Protein AF-A0A951R2H9-F1 (afdb_monomer_lite)

Sequence (205 aa):
IIMNEFYSGLEVNENDKLLECLNLNVDSEKIFIKFKNIIKGIKDIEGINVSDVGKIVGSGRVNFYTKIYKDSWLGEDTANLVDGNYKVTKNSYDIHIEPSFDVFNNKITLPLHYETRPYIPKNKLREKTNTEDYEEYINKRNLIKVLVHKKISEMNDERIKPYNGSNQIAYVKIDVDENTTVEDFKTLVKKYILILSEIIDSCLE

Secondary structure (DSSP, 8-state):
-HHHHHHTT----TTSBHHHHT-TTS-HHHHHHHHHHHHHTTTTSTT-EEPPPEEEEETTEEEEE--EE-GGGB-S---EEETTEEE--TT-EEEEE--EEETTTTEEEEEEEEEESS---HHHHHHHB-HHHHHHHHHHHHHHHHHHHHHHHHHT-TTEEE---SSEEEEE-----TT-BHHHHHHHHHHHHHHHHHHHHHHH-

Structure (mmCIF, N/CA/C/O backbone):
data_AF-A0A951R2H9-F1
#
_entry.id   AF-A0A951R2H9-F1
#
loop_
_atom_site.group_PDB
_atom_site.id
_atom_site.type_symbol
_atom_site.label_atom_id
_atom_site.label_alt_id
_atom_site.label_comp_id
_atom_site.label_asym_id
_atom_site.label_entity_id
_atom_site.label_seq_id
_atom_site.pdbx_PDB_ins_code
_atom_site.Cartn_x
_atom_site.Cartn_y
_atom_site.Cartn_z
_atom_site.occupancy
_atom_site.B_iso_or_equiv
_atom_site.auth_seq_id
_atom_site.auth_comp_id
_atom_site.auth_asym_id
_atom_site.auth_a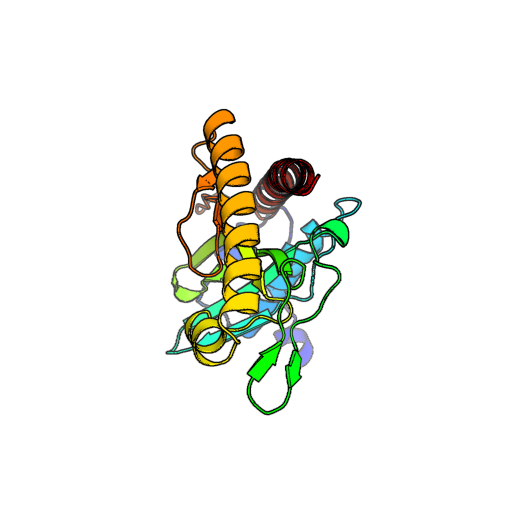tom_id
_atom_site.pdbx_PDB_model_num
ATOM 1 N N . ILE A 1 1 ? -36.904 -13.120 6.003 1.00 55.59 1 ILE A N 1
ATOM 2 C CA . ILE A 1 1 ? -36.456 -13.452 7.378 1.00 55.59 1 ILE A CA 1
ATOM 3 C C . ILE A 1 1 ? -34.950 -13.743 7.376 1.00 55.59 1 ILE A C 1
ATOM 5 O O . ILE A 1 1 ? -34.227 -12.922 7.913 1.00 55.59 1 ILE A O 1
ATOM 9 N N . ILE A 1 2 ? -34.463 -14.739 6.618 1.00 56.44 2 ILE A N 1
ATOM 10 C CA . ILE A 1 2 ? -33.022 -15.093 6.513 1.00 56.44 2 ILE A CA 1
ATOM 11 C C . ILE A 1 2 ? -32.112 -13.923 6.067 1.00 56.44 2 ILE A C 1
ATOM 13 O O . ILE A 1 2 ? -31.053 -13.710 6.646 1.00 56.44 2 ILE A O 1
ATOM 17 N N . MET A 1 3 ? -32.530 -13.119 5.077 1.00 54.62 3 MET A N 1
ATOM 18 C CA . MET A 1 3 ? -31.764 -11.935 4.637 1.00 54.62 3 MET A CA 1
ATOM 19 C C . MET A 1 3 ? -31.619 -10.884 5.751 1.00 54.62 3 MET A C 1
ATOM 21 O O . MET A 1 3 ? -30.516 -10.417 6.007 1.00 54.62 3 MET A O 1
ATOM 25 N N . ASN A 1 4 ? -32.700 -10.547 6.463 1.00 55.94 4 ASN A N 1
ATOM 26 C CA . ASN A 1 4 ? -32.655 -9.522 7.516 1.00 55.94 4 ASN A CA 1
ATOM 27 C C . ASN A 1 4 ? -31.821 -9.969 8.728 1.00 55.94 4 ASN A C 1
ATOM 29 O O . ASN A 1 4 ? -31.128 -9.149 9.322 1.00 55.94 4 ASN A O 1
ATOM 33 N N . GLU A 1 5 ? -31.826 -11.262 9.065 1.00 60.34 5 GLU A N 1
ATOM 34 C CA . GLU A 1 5 ? -30.955 -11.820 10.110 1.00 60.34 5 GLU A CA 1
ATOM 35 C C . GLU A 1 5 ? -29.475 -11.821 9.696 1.00 60.34 5 GLU A C 1
ATOM 37 O O . GLU A 1 5 ? -28.601 -11.554 10.524 1.00 60.34 5 GLU A O 1
ATOM 42 N N . PHE A 1 6 ? -29.168 -12.055 8.414 1.00 59.62 6 PHE A N 1
ATOM 43 C CA . PHE A 1 6 ? -27.790 -11.992 7.922 1.00 59.62 6 PHE A CA 1
ATOM 44 C C . PHE A 1 6 ? -27.206 -10.575 8.020 1.00 59.62 6 PHE A C 1
ATOM 46 O O . PHE A 1 6 ? -26.078 -10.425 8.493 1.00 59.62 6 PHE A O 1
ATOM 53 N N . TYR A 1 7 ? -27.979 -9.553 7.631 1.00 61.97 7 TYR A N 1
ATOM 54 C CA . TYR A 1 7 ? -27.551 -8.148 7.682 1.00 61.97 7 TYR A CA 1
ATOM 55 C C . TYR A 1 7 ? -27.622 -7.518 9.082 1.00 61.97 7 TYR A C 1
ATOM 57 O O . TYR A 1 7 ? -27.022 -6.466 9.306 1.00 61.97 7 TYR A O 1
ATOM 65 N N . SER A 1 8 ? -28.303 -8.156 10.038 1.00 61.50 8 SER A N 1
ATOM 66 C CA . SER A 1 8 ? -28.325 -7.686 11.425 1.00 61.50 8 SER A CA 1
ATOM 67 C C . SER A 1 8 ? -26.916 -7.711 12.046 1.00 61.50 8 SER A C 1
ATOM 69 O O . SER A 1 8 ? -26.188 -8.704 11.950 1.00 61.50 8 SER A O 1
ATOM 71 N N . GLY A 1 9 ? -26.508 -6.591 12.655 1.00 66.50 9 GLY A N 1
ATOM 72 C CA . GLY A 1 9 ? -25.199 -6.443 13.307 1.00 66.50 9 GLY A CA 1
ATOM 73 C C . GLY A 1 9 ? -24.005 -6.217 12.365 1.00 66.50 9 GLY A C 1
ATOM 74 O O . GLY A 1 9 ? -22.866 -6.460 12.768 1.00 66.50 9 GLY A O 1
ATOM 75 N N . LEU A 1 10 ? -24.244 -5.793 11.115 1.00 80.38 10 LEU A N 1
ATOM 76 C CA . LEU A 1 10 ? -23.191 -5.384 10.165 1.00 80.38 10 LEU A CA 1
ATOM 77 C C . LEU A 1 10 ? -22.899 -3.877 1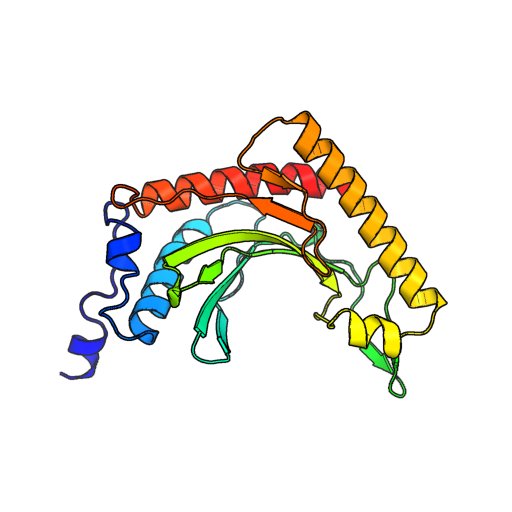0.166 1.00 80.38 10 LEU A C 1
ATOM 79 O O . LEU A 1 10 ? -21.958 -3.427 9.503 1.00 80.38 10 LEU A O 1
ATOM 83 N N . GLU A 1 11 ? -23.710 -3.109 10.886 1.00 82.44 11 GLU A N 1
ATOM 84 C CA . GLU A 1 11 ? -23.454 -1.700 11.151 1.00 82.44 11 GLU A CA 1
ATOM 85 C C . GLU A 1 11 ? -22.197 -1.558 12.011 1.00 82.44 11 GLU A C 1
ATOM 87 O O . GLU A 1 11 ? -21.903 -2.406 12.855 1.00 82.44 11 GLU A O 1
ATOM 92 N N . VAL A 1 12 ? -21.432 -0.504 11.739 1.00 87.06 12 VAL A N 1
ATOM 93 C CA . VAL A 1 12 ? -20.217 -0.169 12.477 1.00 87.06 12 VAL A CA 1
ATOM 94 C C . VAL A 1 12 ? -20.342 1.283 12.906 1.00 87.06 12 VAL A C 1
ATOM 96 O O . VAL A 1 12 ? -20.448 2.162 12.048 1.00 87.06 12 VAL A O 1
ATOM 99 N N . ASN A 1 13 ? -20.316 1.525 14.211 1.00 90.38 13 ASN A N 1
ATOM 100 C CA . ASN A 1 13 ? -20.269 2.860 14.786 1.00 90.38 13 ASN A CA 1
ATOM 101 C C . ASN A 1 13 ? -18.821 3.275 15.056 1.00 90.38 13 ASN A C 1
ATOM 103 O O . ASN A 1 13 ? -17.959 2.450 15.345 1.00 90.38 13 ASN A O 1
ATOM 107 N N . GLU A 1 14 ? -18.568 4.582 15.003 1.00 90.38 14 GLU A N 1
ATOM 108 C CA . GLU A 1 14 ? -17.258 5.188 15.296 1.00 90.38 14 GLU A CA 1
ATOM 109 C C . GLU A 1 14 ? -16.747 4.814 16.706 1.00 90.38 14 GLU A C 1
ATOM 111 O O . GLU A 1 14 ? -15.567 4.522 16.884 1.00 90.38 14 GLU A O 1
ATOM 116 N N . ASN A 1 15 ? -17.656 4.713 17.682 1.00 93.81 15 ASN A N 1
ATOM 117 C CA . ASN A 1 15 ? -17.341 4.390 19.078 1.00 93.81 15 ASN A CA 1
ATOM 118 C C . ASN A 1 15 ? -17.173 2.887 19.363 1.00 93.81 15 ASN A C 1
ATOM 120 O O . ASN A 1 15 ? -16.814 2.522 20.487 1.00 93.81 15 ASN A O 1
ATOM 124 N N . ASP A 1 16 ? -17.465 2.010 18.399 1.00 92.19 16 ASP A N 1
ATOM 125 C CA . ASP A 1 16 ? -17.354 0.570 18.622 1.00 92.19 16 ASP A CA 1
ATOM 126 C C . ASP A 1 16 ? -15.883 0.171 18.810 1.00 92.19 16 ASP A C 1
ATOM 128 O O . ASP A 1 16 ? -14.980 0.740 18.190 1.00 92.19 16 ASP A O 1
ATOM 132 N N . LYS A 1 17 ? -15.627 -0.845 19.643 1.00 92.88 17 LYS A N 1
ATOM 133 C CA . LYS A 1 17 ? -14.282 -1.413 19.796 1.00 92.88 17 LYS A CA 1
ATOM 134 C C . LYS A 1 17 ? -13.888 -2.163 18.528 1.00 92.88 17 LYS A C 1
ATOM 136 O O . LYS A 1 17 ? -14.559 -3.109 18.115 1.00 92.88 17 LYS A O 1
ATOM 141 N N . LEU A 1 18 ? -12.769 -1.770 17.921 1.00 91.25 18 LEU A N 1
ATOM 142 C CA . LEU A 1 18 ? -12.361 -2.246 16.598 1.00 91.25 18 LEU A CA 1
ATOM 143 C C . LEU A 1 18 ? -12.204 -3.771 16.548 1.00 91.25 18 LEU A C 1
ATOM 145 O O . LEU A 1 18 ? -12.726 -4.425 15.643 1.00 91.25 18 LEU A O 1
ATOM 149 N N . LEU A 1 19 ? -11.491 -4.339 17.524 1.00 88.00 19 LEU A N 1
ATOM 150 C CA . LEU A 1 19 ? -11.218 -5.777 17.571 1.00 88.00 19 LEU A CA 1
ATOM 151 C C . LEU A 1 19 ? -12.475 -6.594 17.886 1.00 88.00 19 LEU A C 1
ATOM 153 O O . LEU A 1 19 ? -12.609 -7.713 17.399 1.00 88.00 19 LEU A O 1
ATOM 157 N N . GLU A 1 20 ? -13.420 -6.038 18.645 1.00 87.44 20 GLU A N 1
ATOM 158 C CA . GLU A 1 20 ? -14.711 -6.682 18.906 1.00 87.44 20 GLU A CA 1
ATOM 159 C C . GLU A 1 20 ? -15.594 -6.675 17.654 1.00 87.44 20 GLU A C 1
ATOM 161 O O . GLU A 1 20 ? -16.204 -7.694 17.314 1.00 87.44 20 GLU A O 1
ATOM 166 N N . CYS A 1 21 ? -15.601 -5.567 16.904 1.00 86.38 21 CYS A N 1
ATOM 167 C CA . CYS A 1 21 ? -16.256 -5.496 15.600 1.00 86.38 21 CYS A CA 1
ATOM 168 C C . CYS A 1 21 ? -15.721 -6.566 14.646 1.00 86.38 21 CYS A C 1
ATOM 170 O O . CYS A 1 21 ? -16.515 -7.212 13.956 1.00 86.38 21 CYS A O 1
ATOM 172 N N . LEU A 1 22 ? -14.400 -6.754 14.623 1.00 85.94 22 LEU A N 1
ATOM 173 C CA . LEU A 1 22 ? -13.691 -7.666 13.725 1.00 85.94 22 LEU A CA 1
ATOM 174 C C . LEU A 1 22 ? -13.461 -9.078 14.311 1.00 85.94 22 LEU A C 1
ATOM 176 O O . LEU A 1 22 ? -12.675 -9.846 13.758 1.00 85.94 22 LEU A O 1
ATOM 180 N N . ASN A 1 23 ? -14.148 -9.440 15.400 1.00 73.75 23 ASN A N 1
ATOM 181 C CA . ASN A 1 23 ? -13.886 -10.668 16.155 1.00 73.75 23 ASN A CA 1
ATOM 182 C C . ASN A 1 23 ? -14.249 -11.973 15.401 1.00 73.75 23 ASN A C 1
ATOM 184 O O . ASN A 1 23 ? -15.257 -12.068 14.699 1.00 73.75 23 ASN A O 1
ATOM 188 N N . LEU A 1 24 ? -13.435 -13.004 15.650 1.00 59.44 24 LEU A N 1
ATOM 189 C CA . LEU A 1 24 ? -13.360 -14.340 15.045 1.00 59.44 24 LEU A CA 1
ATOM 190 C C . LEU A 1 24 ? -14.554 -15.271 15.292 1.00 59.44 24 LEU A C 1
ATOM 192 O O . LEU A 1 24 ? -14.716 -16.251 14.570 1.00 59.44 24 LEU A O 1
ATOM 196 N N . ASN A 1 25 ? -15.399 -14.989 16.286 1.00 61.81 25 ASN A N 1
ATOM 197 C CA . ASN A 1 25 ? -16.590 -15.808 16.568 1.00 61.81 25 ASN A CA 1
ATOM 198 C C . ASN A 1 25 ? -17.725 -15.593 15.549 1.00 61.81 25 ASN A C 1
ATOM 200 O O . ASN A 1 25 ? -18.819 -16.137 15.699 1.00 61.81 25 ASN A O 1
ATOM 204 N N . VAL A 1 26 ? -17.475 -14.776 14.526 1.00 62.25 26 VAL A N 1
ATOM 205 C CA . VAL A 1 26 ? -18.425 -14.392 13.490 1.00 62.25 26 VAL A CA 1
ATOM 206 C C . VAL A 1 26 ? -17.935 -14.916 12.138 1.00 62.25 26 VAL A C 1
ATOM 208 O O . VAL A 1 26 ? -16.740 -14.948 11.861 1.00 62.25 26 VAL A O 1
ATOM 211 N N . ASP A 1 27 ? -18.874 -15.320 11.283 1.00 76.56 27 ASP A N 1
ATOM 212 C CA . ASP A 1 27 ? -18.636 -15.672 9.880 1.00 76.56 27 ASP A CA 1
ATOM 213 C C . ASP A 1 27 ? -17.696 -14.664 9.182 1.00 76.56 27 ASP A C 1
ATOM 215 O O . ASP A 1 27 ? -17.933 -13.452 9.213 1.00 76.56 27 ASP A O 1
ATOM 219 N N . SER A 1 28 ? -16.653 -15.179 8.516 1.00 79.44 28 SER A N 1
ATOM 220 C CA . SER A 1 28 ? -15.659 -14.398 7.765 1.00 79.44 28 SER A CA 1
ATOM 221 C C . SER A 1 28 ? -16.274 -13.391 6.789 1.00 79.44 28 SER A C 1
ATOM 223 O O . SER A 1 28 ? -15.678 -12.349 6.525 1.00 79.44 28 SER A O 1
ATOM 225 N N . GLU A 1 29 ? -17.465 -13.675 6.262 1.00 84.69 29 GLU A N 1
ATOM 226 C CA . GLU A 1 29 ? -18.157 -12.787 5.335 1.00 84.69 29 GLU A CA 1
ATOM 227 C C . GLU A 1 29 ? -18.741 -11.559 6.041 1.00 84.69 29 GLU A C 1
ATOM 229 O O . GLU A 1 29 ? -18.674 -10.442 5.530 1.00 84.69 29 GLU A O 1
ATOM 234 N N . LYS A 1 30 ? -19.224 -11.723 7.275 1.00 86.31 30 LYS A N 1
ATOM 235 C CA . LYS A 1 30 ? -19.662 -10.595 8.103 1.00 86.31 30 LYS A CA 1
ATOM 236 C C . LYS A 1 30 ? -18.477 -9.722 8.511 1.00 86.31 30 LYS A C 1
ATOM 238 O O . LYS A 1 30 ? -18.586 -8.498 8.464 1.00 86.31 30 LYS A O 1
ATOM 243 N N . ILE A 1 31 ? -17.339 -10.332 8.860 1.00 88.06 31 ILE A N 1
ATOM 244 C CA . ILE A 1 31 ? -16.106 -9.591 9.175 1.00 88.06 31 ILE A CA 1
ATOM 245 C C . ILE A 1 31 ? -15.630 -8.810 7.941 1.00 88.06 31 ILE A C 1
ATOM 247 O O . ILE A 1 31 ? -15.279 -7.638 8.060 1.00 88.06 31 ILE A O 1
ATOM 251 N N . PHE A 1 32 ? -15.697 -9.406 6.746 1.00 90.19 32 PHE A N 1
ATOM 252 C CA . PHE A 1 32 ? -15.379 -8.721 5.491 1.00 90.19 32 PHE A CA 1
ATOM 253 C C . PHE A 1 32 ? -16.263 -7.485 5.261 1.00 90.19 32 PHE A C 1
ATOM 255 O O . PHE A 1 32 ? -15.750 -6.406 4.959 1.00 90.19 32 PHE A O 1
ATOM 262 N N . ILE A 1 33 ? -17.581 -7.605 5.460 1.00 89.44 33 ILE A N 1
ATOM 263 C CA . ILE A 1 33 ? -18.513 -6.474 5.317 1.00 89.44 33 ILE A CA 1
ATOM 264 C C . ILE A 1 33 ? -18.206 -5.372 6.340 1.00 89.44 33 ILE A C 1
ATOM 266 O O . ILE A 1 33 ? -18.164 -4.195 5.976 1.00 89.44 33 ILE A O 1
ATOM 270 N N . LYS A 1 34 ? -17.933 -5.733 7.599 1.00 90.50 34 LYS A N 1
ATOM 271 C CA . LYS A 1 34 ? -17.556 -4.771 8.645 1.00 90.50 34 LYS A CA 1
ATOM 272 C C . LYS A 1 34 ? -16.244 -4.060 8.326 1.00 90.50 34 LYS A C 1
ATOM 274 O O . LYS A 1 34 ? -16.195 -2.835 8.386 1.00 90.50 34 LYS A O 1
ATOM 279 N N . PHE A 1 35 ? -15.213 -4.794 7.903 1.00 91.62 35 PHE A N 1
ATOM 280 C CA . PHE A 1 35 ? -13.949 -4.208 7.457 1.00 91.62 35 PHE A CA 1
ATOM 281 C C . PHE A 1 35 ? -14.170 -3.244 6.283 1.00 91.62 35 PHE A C 1
ATOM 283 O O . PHE A 1 35 ? -13.689 -2.113 6.311 1.00 91.62 35 PHE A O 1
ATOM 290 N N . LYS A 1 36 ? -14.996 -3.623 5.299 1.00 91.31 36 LYS A N 1
ATOM 291 C CA . LYS A 1 36 ? -15.381 -2.736 4.192 1.00 91.31 36 LYS A CA 1
ATOM 292 C C . LYS A 1 36 ? -16.058 -1.452 4.676 1.00 91.31 36 LYS A C 1
ATOM 294 O O . LYS A 1 36 ? -15.768 -0.383 4.143 1.00 91.31 36 LYS A O 1
ATOM 299 N N . ASN A 1 37 ? -16.935 -1.530 5.674 1.00 89.94 37 ASN A N 1
ATOM 300 C CA . ASN A 1 37 ? -17.600 -0.358 6.246 1.00 89.94 37 ASN A CA 1
ATOM 301 C C . ASN A 1 37 ? -16.635 0.542 7.037 1.00 89.94 37 ASN A C 1
ATOM 303 O O . ASN A 1 37 ? -16.710 1.761 6.895 1.00 89.94 37 ASN A O 1
ATOM 307 N N . ILE A 1 38 ? -15.678 -0.030 7.774 1.00 91.00 38 ILE A N 1
ATOM 308 C CA . ILE A 1 38 ? -14.605 0.724 8.447 1.00 91.00 38 ILE A CA 1
ATOM 3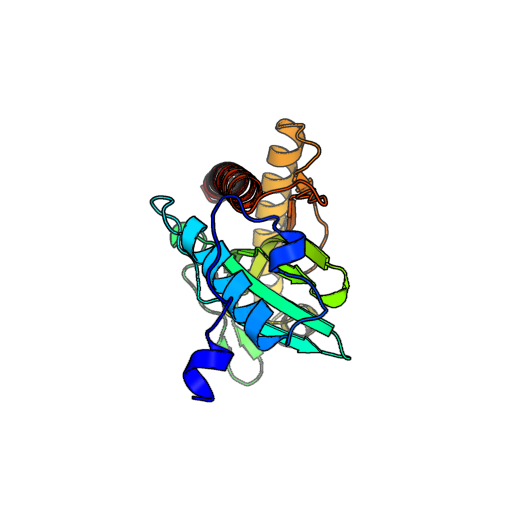09 C C . ILE A 1 38 ? -13.763 1.492 7.418 1.00 91.00 38 ILE A C 1
ATOM 311 O O . ILE A 1 38 ? -13.583 2.703 7.552 1.00 91.00 38 ILE A O 1
ATOM 315 N N . ILE A 1 39 ? -13.306 0.814 6.358 1.00 90.50 39 ILE A N 1
ATOM 316 C CA . ILE A 1 39 ? -12.468 1.409 5.306 1.00 90.50 39 ILE A CA 1
ATOM 317 C C . ILE A 1 39 ? -13.196 2.514 4.533 1.00 90.50 39 ILE A C 1
ATOM 319 O O . ILE A 1 39 ? -12.573 3.508 4.165 1.00 90.50 39 ILE A O 1
ATOM 323 N N . LYS A 1 40 ? -14.511 2.400 4.299 1.00 83.62 40 LYS A N 1
ATOM 324 C CA . LYS A 1 40 ? -15.285 3.463 3.629 1.00 83.62 40 LYS A CA 1
ATOM 325 C C . LYS A 1 40 ? -15.141 4.822 4.317 1.00 83.62 40 LYS A C 1
ATOM 327 O O . LYS A 1 40 ? -15.065 5.818 3.613 1.00 83.62 40 LYS A O 1
ATOM 332 N N . GLY A 1 41 ? -15.034 4.861 5.646 1.00 77.00 41 GLY A N 1
ATOM 333 C CA . GLY A 1 41 ? -14.831 6.107 6.395 1.00 77.00 41 GLY A CA 1
ATOM 334 C C . GLY A 1 41 ? -13.453 6.760 6.200 1.00 77.00 41 GLY A C 1
ATOM 335 O O . GLY A 1 41 ? -13.212 7.842 6.728 1.00 77.00 41 GLY A O 1
ATOM 336 N N . ILE A 1 42 ? -12.532 6.121 5.468 1.00 80.31 42 ILE A N 1
ATOM 337 C CA . ILE A 1 42 ? -11.220 6.677 5.092 1.00 80.31 42 ILE A CA 1
ATOM 338 C C . ILE A 1 42 ? -11.297 7.452 3.761 1.00 80.31 42 ILE A C 1
ATOM 340 O O . ILE A 1 42 ? -10.408 8.248 3.478 1.00 80.31 42 ILE A O 1
ATOM 344 N N . LYS A 1 43 ? -12.368 7.282 2.970 1.00 75.50 43 LYS A N 1
ATOM 345 C CA . LYS A 1 43 ? -12.495 7.805 1.594 1.00 75.50 43 LYS A CA 1
ATOM 346 C C . LYS A 1 43 ? -12.583 9.333 1.462 1.00 75.50 43 LYS A C 1
ATOM 348 O O . LYS A 1 43 ? -12.577 9.824 0.342 1.00 75.50 43 LYS A O 1
ATOM 353 N N . ASP A 1 44 ? -12.623 10.072 2.566 1.00 78.00 44 ASP A N 1
ATOM 354 C CA . ASP A 1 44 ? -12.829 11.528 2.564 1.00 78.00 44 ASP A CA 1
ATOM 355 C C . ASP A 1 44 ? -11.525 12.350 2.473 1.00 78.00 44 ASP A C 1
ATOM 357 O O . ASP A 1 44 ? -11.539 13.551 2.736 1.00 78.00 44 ASP A O 1
ATOM 361 N N . ILE A 1 45 ? -10.379 11.731 2.156 1.00 85.12 45 ILE A N 1
ATOM 362 C CA . ILE A 1 45 ? -9.116 12.464 1.959 1.00 85.12 45 ILE A CA 1
ATOM 363 C C . ILE A 1 45 ? -9.033 12.952 0.507 1.00 85.12 45 ILE A C 1
ATOM 365 O O . ILE A 1 45 ? -9.020 12.148 -0.423 1.00 85.12 45 ILE A O 1
ATOM 369 N N . GLU A 1 46 ? -8.939 14.268 0.312 1.00 86.25 46 GLU A N 1
ATOM 370 C CA . GLU A 1 46 ? -8.836 14.879 -1.017 1.00 86.25 46 GLU A CA 1
ATOM 371 C C . GLU A 1 46 ? -7.614 14.365 -1.801 1.00 86.25 46 GLU A C 1
ATOM 373 O O . GLU A 1 46 ? -6.511 14.233 -1.268 1.00 86.25 46 GLU A O 1
ATOM 378 N N . GLY A 1 47 ? -7.822 14.055 -3.084 1.00 88.25 47 GLY A N 1
ATOM 379 C CA . GLY A 1 47 ? -6.777 13.573 -3.989 1.00 88.25 47 GLY A CA 1
ATOM 380 C C . GLY A 1 47 ? -6.321 12.130 -3.750 1.00 88.25 47 GLY A C 1
ATOM 381 O O . GLY A 1 47 ? -5.473 11.651 -4.495 1.00 88.25 47 GLY A O 1
ATOM 382 N N . ILE A 1 48 ? -6.870 11.431 -2.752 1.00 92.38 48 ILE A N 1
ATOM 383 C CA . ILE A 1 48 ? -6.563 10.031 -2.451 1.00 92.38 48 ILE A CA 1
ATOM 384 C C . ILE A 1 48 ? -7.682 9.125 -2.969 1.00 92.38 48 ILE A C 1
ATOM 386 O O . ILE A 1 48 ? -8.849 9.255 -2.607 1.00 92.38 48 ILE A O 1
ATOM 390 N N . ASN A 1 49 ? -7.302 8.137 -3.769 1.00 93.94 49 ASN A N 1
ATOM 391 C CA . ASN A 1 49 ? -8.170 7.068 -4.233 1.00 93.94 49 ASN A CA 1
ATOM 392 C C . ASN A 1 49 ? -8.118 5.881 -3.265 1.00 93.94 49 ASN A C 1
ATOM 394 O O . ASN A 1 49 ? -7.052 5.500 -2.784 1.00 93.94 49 ASN A O 1
ATOM 398 N N . VAL A 1 50 ? -9.269 5.248 -3.025 1.00 93.12 50 VAL A N 1
ATOM 399 C CA . VAL A 1 50 ? -9.384 4.009 -2.240 1.00 93.12 50 VAL A CA 1
ATOM 400 C C . VAL A 1 50 ? -10.096 2.962 -3.089 1.00 93.12 50 VAL A C 1
ATOM 402 O O . VAL A 1 50 ? -11.265 3.146 -3.446 1.00 93.12 50 VAL A O 1
ATOM 405 N N . SER A 1 51 ? -9.404 1.866 -3.401 1.00 92.12 51 SER A N 1
ATOM 406 C CA . SER A 1 51 ? -9.959 0.766 -4.190 1.00 92.12 51 SER A CA 1
ATOM 407 C C . SER A 1 51 ? -11.108 0.063 -3.467 1.00 92.12 51 SER A C 1
ATOM 409 O O . SER A 1 51 ? -11.387 0.292 -2.287 1.00 92.12 51 SER A O 1
ATOM 411 N N . ASP A 1 52 ? -11.775 -0.850 -4.168 1.00 90.00 52 ASP A N 1
ATOM 412 C CA . ASP A 1 52 ? -12.618 -1.819 -3.483 1.00 90.00 52 ASP A CA 1
ATOM 413 C C . ASP A 1 52 ? -11.785 -2.728 -2.575 1.00 90.00 52 ASP A C 1
ATOM 415 O O . ASP A 1 52 ? -10.607 -3.000 -2.827 1.00 90.00 52 ASP A O 1
ATOM 419 N N . VAL A 1 53 ? -12.433 -3.190 -1.507 1.00 92.38 53 VAL A N 1
ATOM 420 C CA . VAL A 1 53 ? -11.836 -4.109 -0.543 1.00 92.38 53 VAL A CA 1
ATOM 421 C C . VAL A 1 53 ? -11.802 -5.512 -1.139 1.00 92.38 53 VAL A C 1
ATOM 423 O O . VAL A 1 53 ? -12.836 -6.053 -1.536 1.00 92.38 53 VAL A O 1
ATOM 426 N N . GLY A 1 54 ? -10.613 -6.104 -1.169 1.00 92.50 54 GLY A N 1
ATOM 427 C CA . GLY A 1 54 ? -10.373 -7.473 -1.595 1.00 92.50 54 GLY A CA 1
ATOM 428 C C . GLY A 1 54 ? -10.330 -8.462 -0.429 1.00 92.50 54 GLY A C 1
ATOM 429 O O . GLY A 1 54 ? -10.125 -8.098 0.731 1.00 92.50 54 GLY A O 1
ATOM 430 N N . LYS A 1 55 ? -10.500 -9.745 -0.762 1.00 91.69 55 LYS A N 1
ATOM 431 C CA . LYS A 1 55 ? -10.382 -10.890 0.149 1.00 91.69 55 LYS A CA 1
ATOM 432 C C . LYS A 1 55 ? -9.410 -11.902 -0.454 1.00 91.69 55 LYS A C 1
ATOM 434 O O . LYS A 1 55 ? -9.606 -12.343 -1.583 1.00 91.69 55 LYS A O 1
ATOM 439 N N . ILE A 1 56 ? -8.374 -12.275 0.293 1.00 87.50 56 ILE A N 1
ATOM 440 C CA . ILE A 1 56 ? -7.449 -13.362 -0.053 1.00 87.50 56 ILE A CA 1
ATOM 441 C C . ILE A 1 56 ? -7.670 -14.507 0.928 1.00 87.50 56 ILE A C 1
ATOM 443 O O . ILE A 1 56 ? -7.644 -14.310 2.143 1.00 87.50 56 ILE A O 1
ATOM 447 N N . VAL A 1 57 ? -7.859 -15.711 0.391 1.00 85.06 57 VAL A N 1
ATOM 448 C CA . VAL A 1 57 ? -7.966 -16.950 1.167 1.00 85.06 57 VAL A CA 1
ATOM 449 C C . VAL A 1 57 ? -6.845 -17.884 0.724 1.00 85.06 57 VAL A C 1
ATOM 451 O O . VAL A 1 57 ? -6.771 -18.249 -0.447 1.00 85.06 57 VAL A O 1
ATOM 454 N N . GLY A 1 58 ? -5.961 -18.266 1.645 1.00 79.12 58 GLY A N 1
ATOM 455 C CA . GLY A 1 58 ? -4.825 -19.139 1.344 1.00 79.12 58 GLY A CA 1
ATOM 456 C C . GLY A 1 58 ? -4.369 -19.931 2.563 1.00 79.12 58 GLY A C 1
ATOM 457 O O . GLY A 1 58 ? -4.238 -19.373 3.649 1.00 79.12 58 GLY A O 1
ATOM 458 N N . SER A 1 59 ? -4.141 -21.238 2.396 1.00 79.06 59 SER A N 1
ATOM 459 C CA . SER A 1 59 ? -3.670 -22.153 3.454 1.00 79.06 59 SER A CA 1
ATOM 460 C C . SER A 1 59 ? -4.434 -22.034 4.786 1.00 79.06 59 SER A C 1
ATOM 462 O O . SER A 1 59 ? -3.836 -22.092 5.858 1.00 79.06 59 SER A O 1
ATOM 464 N N . GLY A 1 60 ? -5.754 -21.817 4.724 1.00 74.75 60 GLY A N 1
ATOM 465 C CA . GLY A 1 60 ? -6.616 -21.649 5.902 1.00 74.75 60 GLY A CA 1
ATOM 466 C C . GLY A 1 60 ? -6.590 -20.257 6.549 1.00 74.75 60 GLY A C 1
ATOM 467 O O . GLY A 1 60 ? -7.262 -20.050 7.553 1.00 74.75 60 GLY A O 1
ATOM 468 N N . ARG A 1 61 ? -5.853 -19.292 5.987 1.00 81.81 61 ARG A N 1
ATOM 469 C CA . ARG A 1 61 ? -5.825 -17.894 6.439 1.00 81.81 61 ARG A CA 1
ATOM 470 C C . ARG A 1 61 ? -6.665 -17.011 5.530 1.00 81.81 61 ARG A C 1
ATOM 472 O O . ARG A 1 61 ? -6.632 -17.160 4.308 1.00 81.81 61 ARG A O 1
ATOM 479 N N . VAL A 1 62 ? -7.379 -16.071 6.140 1.00 87.81 62 VAL A N 1
ATOM 480 C CA . VAL A 1 62 ? -8.182 -15.060 5.450 1.00 87.81 62 VAL A CA 1
ATOM 481 C C . VAL A 1 62 ? -7.575 -13.692 5.730 1.00 87.81 62 VAL A C 1
ATOM 483 O O . VAL A 1 62 ? -7.353 -13.341 6.886 1.00 87.81 62 VAL A O 1
ATOM 486 N N . ASN A 1 63 ? -7.314 -12.934 4.668 1.00 90.25 63 ASN A N 1
ATOM 487 C CA . ASN A 1 63 ? -6.869 -11.549 4.749 1.00 90.25 63 ASN A CA 1
ATOM 488 C C . ASN A 1 63 ? -7.826 -10.657 3.966 1.00 90.25 63 ASN A C 1
ATOM 490 O O . ASN A 1 63 ? -8.238 -11.006 2.854 1.00 90.25 63 ASN A O 1
ATOM 494 N N . PHE A 1 64 ? -8.143 -9.498 4.528 1.00 93.75 64 PHE A N 1
ATOM 495 C CA . PHE A 1 64 ? -8.836 -8.426 3.818 1.00 93.75 64 PHE A CA 1
ATOM 496 C C . PHE A 1 64 ? -7.862 -7.294 3.559 1.00 93.75 64 PHE A C 1
ATOM 498 O O . PHE A 1 64 ? -6.976 -7.059 4.374 1.00 93.75 64 PHE A O 1
ATOM 505 N N . TYR A 1 65 ? -8.006 -6.603 2.439 1.00 94.00 65 TYR A N 1
ATOM 506 C CA . TYR A 1 65 ? -7.090 -5.531 2.069 1.00 94.00 65 TYR A CA 1
ATOM 507 C C . TYR A 1 65 ? -7.780 -4.516 1.167 1.00 94.00 65 TYR A C 1
ATOM 509 O O . TYR A 1 65 ? -8.802 -4.807 0.547 1.00 94.00 65 TYR A O 1
ATOM 517 N N . THR A 1 66 ? -7.224 -3.317 1.096 1.00 94.88 66 THR A N 1
ATOM 518 C CA . THR A 1 66 ? -7.642 -2.267 0.167 1.00 94.88 66 THR A CA 1
ATOM 519 C C . THR A 1 66 ? -6.408 -1.515 -0.291 1.00 94.88 66 THR A C 1
ATOM 521 O O . THR A 1 66 ? -5.482 -1.357 0.493 1.00 94.88 66 THR A O 1
ATOM 524 N N . LYS A 1 67 ? -6.399 -1.000 -1.517 1.00 95.19 67 LYS A N 1
ATOM 525 C CA . LYS A 1 67 ? -5.341 -0.102 -1.980 1.00 95.19 67 LYS A CA 1
ATOM 526 C C . LYS A 1 67 ? -5.754 1.344 -1.768 1.00 95.19 67 LYS A C 1
ATOM 528 O O . LYS A 1 67 ? -6.897 1.708 -2.046 1.00 95.19 67 LYS A O 1
ATOM 533 N N . ILE A 1 68 ? -4.816 2.153 -1.302 1.00 95.81 68 ILE A N 1
ATOM 534 C CA . ILE A 1 68 ? -4.937 3.600 -1.158 1.00 95.81 68 ILE A CA 1
ATOM 535 C C . ILE A 1 68 ? -3.805 4.236 -1.958 1.00 95.81 68 ILE A C 1
ATOM 537 O O . ILE A 1 68 ? -2.637 3.936 -1.709 1.00 95.81 68 ILE A O 1
ATOM 541 N N . TYR A 1 69 ? -4.141 5.072 -2.936 1.00 96.19 69 TYR A N 1
ATOM 542 C CA . TYR A 1 69 ? -3.176 5.585 -3.911 1.00 96.19 69 TYR A CA 1
ATOM 543 C C . TYR A 1 69 ? -3.556 6.970 -4.449 1.00 96.19 69 TYR A C 1
ATOM 545 O O . TYR A 1 69 ? -4.693 7.404 -4.292 1.00 96.19 69 TYR A O 1
ATOM 553 N N . LYS A 1 70 ? -2.622 7.643 -5.127 1.00 96.25 70 LYS A N 1
ATOM 554 C CA . LYS A 1 70 ? -2.900 8.780 -6.020 1.00 96.25 70 LYS A CA 1
ATOM 555 C C . LYS A 1 70 ? -2.629 8.381 -7.459 1.00 96.25 70 LYS A C 1
ATOM 557 O O . LYS A 1 70 ? -1.791 7.519 -7.706 1.00 96.25 70 LYS A O 1
ATOM 562 N N . ASP A 1 71 ? -3.269 9.046 -8.412 1.00 95.56 71 ASP A N 1
ATOM 563 C CA . ASP A 1 71 ? -2.983 8.801 -9.831 1.00 95.56 71 ASP A CA 1
ATOM 564 C C . ASP A 1 71 ? -1.522 9.127 -10.182 1.00 95.56 71 ASP A C 1
ATOM 566 O O . ASP A 1 71 ? -0.910 8.409 -10.965 1.00 95.56 71 ASP A O 1
ATOM 570 N N . SER A 1 72 ? -0.920 10.121 -9.516 1.00 96.00 72 SER A N 1
ATOM 571 C CA . SER A 1 72 ? 0.509 10.455 -9.634 1.00 96.00 72 SER A CA 1
ATOM 572 C C . SER A 1 72 ? 1.457 9.369 -9.111 1.00 96.00 72 SER A C 1
ATOM 574 O O . SER A 1 72 ? 2.652 9.417 -9.385 1.00 96.00 72 SER A O 1
ATOM 576 N N . TRP A 1 73 ? 0.957 8.393 -8.349 1.00 97.69 73 TRP A N 1
ATOM 577 C CA . TRP A 1 73 ? 1.745 7.270 -7.819 1.00 97.69 73 TRP A CA 1
ATOM 578 C C . TRP A 1 73 ? 1.731 6.055 -8.744 1.00 97.69 73 TRP A C 1
ATOM 580 O O . TRP A 1 73 ? 2.394 5.047 -8.474 1.00 97.69 73 TRP A O 1
ATOM 590 N N . LEU A 1 74 ? 0.958 6.141 -9.823 1.00 97.50 74 LEU A N 1
ATOM 591 C CA . LEU A 1 74 ? 0.886 5.132 -10.856 1.00 97.50 74 LEU A CA 1
ATOM 592 C C . LEU A 1 74 ? 1.814 5.546 -11.986 1.00 97.50 74 LEU A C 1
ATOM 594 O O . LEU A 1 74 ? 1.694 6.627 -12.556 1.00 97.50 74 LEU A O 1
ATOM 598 N N . GLY A 1 75 ? 2.731 4.655 -12.328 1.00 96.56 75 GLY A N 1
ATOM 599 C CA . GLY A 1 75 ? 3.529 4.827 -13.517 1.00 96.56 75 GLY A CA 1
ATOM 600 C C . GLY A 1 75 ? 2.651 4.805 -14.776 1.00 96.56 75 GLY A C 1
ATOM 601 O O . GLY A 1 75 ? 1.626 4.111 -14.845 1.00 96.56 75 GLY A O 1
ATOM 602 N N . GLU A 1 76 ? 3.055 5.603 -15.764 1.00 95.94 76 GLU A N 1
ATOM 603 C CA . GLU A 1 76 ? 2.303 5.823 -17.006 1.00 95.94 76 GLU A CA 1
ATOM 604 C C . GLU A 1 76 ? 2.154 4.538 -17.836 1.00 95.94 76 GLU A C 1
ATOM 606 O O . GLU A 1 76 ? 1.153 4.354 -18.531 1.00 95.94 76 GLU A O 1
ATOM 611 N N . ASP A 1 77 ? 3.110 3.616 -17.703 1.00 96.88 77 ASP A N 1
ATOM 612 C CA . ASP A 1 77 ? 3.146 2.375 -18.463 1.00 96.88 77 ASP A CA 1
ATOM 613 C C . ASP A 1 77 ? 2.482 1.218 -17.710 1.00 96.88 77 ASP A C 1
ATOM 615 O O . ASP A 1 77 ? 2.440 1.150 -16.478 1.00 96.88 77 ASP A O 1
ATOM 619 N N . THR A 1 78 ? 1.999 0.244 -18.480 1.00 96.00 78 THR A N 1
ATOM 620 C CA . THR A 1 78 ? 1.571 -1.049 -17.946 1.00 96.00 78 THR A CA 1
ATOM 621 C C . THR A 1 78 ? 2.484 -2.153 -18.457 1.00 96.00 78 THR A C 1
ATOM 623 O O . THR A 1 78 ? 2.837 -2.207 -19.636 1.00 96.00 78 THR A O 1
ATOM 626 N N . ALA A 1 79 ? 2.857 -3.057 -17.559 1.00 95.38 79 ALA A N 1
ATOM 627 C CA . ALA A 1 79 ? 3.554 -4.279 -17.886 1.00 95.38 79 ALA A CA 1
ATOM 628 C C . ALA A 1 79 ? 2.633 -5.199 -18.694 1.00 95.38 79 ALA A C 1
ATOM 630 O O . ALA A 1 79 ? 1.514 -5.499 -18.276 1.00 95.38 79 ALA A O 1
ATOM 631 N N . ASN A 1 80 ? 3.115 -5.689 -19.833 1.00 94.69 80 ASN A N 1
ATOM 632 C CA . ASN A 1 80 ? 2.329 -6.532 -20.731 1.00 94.69 80 ASN A CA 1
ATOM 633 C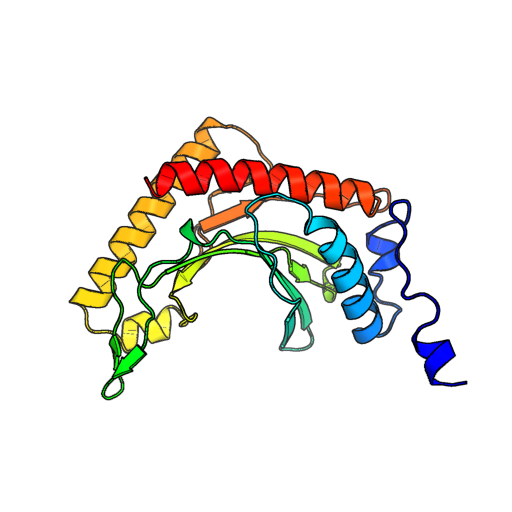 C . ASN A 1 80 ? 3.113 -7.775 -21.142 1.00 94.69 80 ASN A C 1
ATOM 635 O O . ASN A 1 80 ? 4.333 -7.735 -21.271 1.00 94.69 80 ASN A O 1
ATOM 639 N N . LEU A 1 81 ? 2.416 -8.894 -21.344 1.00 93.56 81 LEU A N 1
ATOM 640 C CA . LEU A 1 81 ? 3.035 -10.129 -21.817 1.00 93.56 81 LEU A CA 1
ATOM 641 C C . LEU A 1 81 ? 3.078 -10.124 -23.352 1.00 93.56 81 LEU A C 1
ATOM 643 O O . LEU A 1 81 ? 2.031 -10.144 -23.994 1.00 93.56 81 LEU A O 1
ATOM 647 N N . VAL A 1 82 ? 4.277 -10.130 -23.926 1.00 91.88 82 VAL A N 1
ATOM 648 C CA . VAL A 1 82 ? 4.542 -10.161 -25.371 1.00 91.88 82 VAL A CA 1
ATOM 649 C C . VAL A 1 82 ? 5.455 -11.346 -25.661 1.00 91.88 82 VAL A C 1
ATOM 651 O O . VAL A 1 82 ? 6.522 -11.473 -25.063 1.00 91.88 82 VAL A O 1
ATOM 654 N N . ASP A 1 83 ? 5.014 -12.251 -26.534 1.00 89.88 83 ASP A N 1
ATOM 655 C CA . ASP A 1 83 ? 5.769 -13.450 -26.931 1.00 89.88 83 ASP A CA 1
ATOM 656 C C . ASP A 1 83 ? 6.310 -14.260 -25.736 1.00 89.88 83 ASP A C 1
ATOM 658 O O . ASP A 1 83 ? 7.449 -14.724 -25.709 1.00 89.88 83 ASP A O 1
ATOM 662 N N . GLY A 1 84 ? 5.482 -14.394 -24.694 1.00 89.31 84 GLY A N 1
ATOM 663 C CA . GLY A 1 84 ? 5.812 -15.144 -23.479 1.00 89.31 84 GLY A CA 1
ATOM 664 C C . GLY A 1 84 ? 6.724 -14.421 -22.480 1.00 89.31 84 GLY A C 1
ATOM 665 O O . GLY A 1 84 ? 6.964 -14.977 -21.404 1.00 89.31 84 GLY A O 1
ATOM 666 N N . ASN A 1 85 ? 7.160 -13.194 -22.782 1.00 93.56 85 ASN A N 1
ATOM 667 C CA . ASN A 1 85 ? 7.975 -12.349 -21.911 1.00 93.56 85 ASN A CA 1
ATOM 668 C C . ASN A 1 85 ? 7.208 -11.101 -21.463 1.00 93.56 85 ASN A C 1
ATOM 670 O O . ASN A 1 85 ? 6.445 -10.518 -22.227 1.00 93.56 85 ASN A O 1
ATOM 674 N N . TYR A 1 86 ? 7.398 -10.669 -20.222 1.00 96.12 86 TYR A N 1
ATOM 675 C CA . TYR A 1 86 ? 6.897 -9.384 -19.765 1.00 96.12 86 TYR A CA 1
ATOM 676 C C . TYR A 1 86 ? 7.751 -8.265 -20.358 1.00 96.12 86 TYR A C 1
ATOM 678 O O . TYR A 1 86 ? 8.978 -8.276 -20.266 1.00 96.12 86 TYR A O 1
ATOM 686 N N . LYS A 1 87 ? 7.079 -7.289 -20.957 1.00 96.25 87 LYS A N 1
ATOM 687 C CA . LYS A 1 87 ? 7.629 -5.980 -21.280 1.00 96.25 87 LYS A CA 1
ATOM 688 C C . LYS A 1 87 ? 7.306 -5.046 -20.133 1.00 96.25 87 LYS A C 1
ATOM 690 O O . LYS A 1 87 ? 6.133 -4.866 -19.811 1.00 96.25 87 LYS A O 1
ATOM 695 N N . VAL A 1 88 ? 8.349 -4.513 -19.507 1.00 96.56 88 VAL A N 1
ATOM 696 C CA . VAL A 1 88 ? 8.258 -3.551 -18.407 1.00 96.56 88 VAL A CA 1
ATOM 697 C C . VAL A 1 88 ? 9.211 -2.401 -18.681 1.00 96.56 88 VAL A C 1
ATOM 699 O O . VAL A 1 88 ? 10.244 -2.577 -19.313 1.00 96.56 88 VAL A O 1
ATOM 702 N N . THR A 1 89 ? 8.862 -1.230 -18.181 1.00 96.69 89 THR A N 1
ATOM 703 C CA . THR A 1 89 ? 9.697 -0.031 -18.214 1.00 96.69 89 THR A CA 1
ATOM 704 C C . THR A 1 89 ? 9.947 0.434 -16.784 1.00 96.69 89 THR A C 1
ATOM 706 O O . THR A 1 89 ? 9.260 0.009 -15.845 1.00 96.69 89 THR A O 1
ATOM 709 N N . LYS A 1 90 ? 10.857 1.393 -16.593 1.00 96.50 90 LYS A N 1
ATOM 710 C CA . LYS A 1 90 ? 10.977 2.100 -15.304 1.00 96.50 90 LYS A CA 1
ATOM 711 C C . LYS A 1 90 ? 9.690 2.784 -14.832 1.00 96.50 90 LYS A C 1
ATOM 713 O O . LYS A 1 90 ? 9.583 3.081 -13.647 1.00 96.50 90 LYS A O 1
ATOM 718 N N . ASN A 1 91 ? 8.740 3.025 -15.737 1.00 97.19 91 ASN A N 1
ATOM 719 C CA . ASN A 1 91 ? 7.446 3.648 -15.468 1.00 97.19 91 ASN A CA 1
ATOM 720 C C . ASN A 1 91 ? 6.312 2.617 -15.362 1.00 97.19 91 ASN A C 1
ATOM 722 O O . ASN A 1 91 ? 5.152 2.997 -15.315 1.00 97.19 91 ASN A O 1
ATOM 726 N N . SER A 1 92 ? 6.607 1.316 -15.313 1.00 97.31 92 SER A N 1
ATOM 727 C CA . SER A 1 92 ? 5.597 0.261 -15.156 1.00 97.31 92 SER A CA 1
ATOM 728 C C . SER A 1 92 ? 5.329 -0.064 -13.682 1.00 97.31 92 SER A C 1
ATOM 730 O O . SER A 1 92 ? 5.427 -1.227 -13.283 1.00 97.31 92 SER A O 1
ATOM 732 N N . TYR A 1 93 ? 5.037 0.946 -12.856 1.00 97.62 93 TYR A N 1
ATOM 733 C CA . TYR A 1 93 ? 4.904 0.792 -11.402 1.00 97.62 93 TYR A CA 1
ATOM 734 C C . TYR A 1 93 ? 3.540 1.208 -10.837 1.00 97.62 93 TYR A C 1
ATOM 736 O O . TYR A 1 93 ? 2.785 1.964 -11.442 1.00 97.62 93 TYR A O 1
ATOM 744 N N . ASP A 1 94 ? 3.241 0.693 -9.651 1.00 98.06 94 ASP A N 1
ATOM 745 C CA . ASP A 1 94 ? 2.091 1.018 -8.810 1.00 98.06 94 ASP A CA 1
ATOM 746 C C . ASP A 1 94 ? 2.611 1.172 -7.372 1.00 98.06 94 ASP A C 1
ATOM 748 O O . ASP A 1 94 ? 3.083 0.203 -6.761 1.00 98.06 94 ASP A O 1
ATOM 752 N N . ILE A 1 95 ? 2.584 2.406 -6.860 1.00 98.50 95 ILE A N 1
ATOM 753 C CA . ILE A 1 95 ? 2.855 2.703 -5.454 1.00 98.50 95 ILE A CA 1
ATOM 754 C C . ILE A 1 95 ? 1.521 2.927 -4.745 1.00 98.50 95 ILE A C 1
ATOM 756 O O . ILE A 1 95 ? 0.737 3.798 -5.118 1.00 98.50 95 ILE A O 1
ATOM 760 N N . HIS A 1 96 ? 1.283 2.170 -3.679 1.00 98.06 96 HIS A N 1
ATOM 761 C CA . HIS A 1 96 ? 0.068 2.285 -2.879 1.00 98.06 96 HIS A CA 1
ATOM 762 C C . HIS A 1 96 ? 0.320 1.887 -1.427 1.00 98.06 96 HIS A C 1
ATOM 764 O O . HIS A 1 96 ? 1.213 1.099 -1.105 1.00 98.06 96 HIS A O 1
ATOM 770 N N . ILE A 1 97 ? -0.508 2.426 -0.542 1.00 97.12 97 ILE A N 1
ATOM 771 C CA . ILE A 1 97 ? -0.620 1.988 0.845 1.00 97.12 97 ILE A CA 1
ATOM 772 C C . ILE A 1 97 ? -1.706 0.915 0.876 1.00 97.12 97 ILE A C 1
ATOM 774 O O . ILE A 1 97 ? -2.780 1.116 0.310 1.00 97.12 97 ILE A O 1
ATOM 778 N N . GLU A 1 98 ? -1.453 -0.216 1.529 1.00 95.31 98 GLU A N 1
ATOM 779 C CA . GLU A 1 98 ? -2.415 -1.320 1.585 1.00 95.31 98 GLU A CA 1
ATOM 780 C C . GLU A 1 98 ? -2.848 -1.607 3.026 1.00 95.31 98 GLU A C 1
ATOM 782 O O . GLU A 1 98 ? -2.264 -2.473 3.669 1.00 95.31 98 GLU A O 1
ATOM 787 N N . PRO A 1 99 ? -3.857 -0.914 3.593 1.00 92.69 99 PRO A N 1
ATOM 788 C CA . PRO A 1 99 ? -4.443 -1.349 4.852 1.00 92.69 99 PRO A CA 1
ATOM 789 C C . PRO A 1 99 ? -4.968 -2.777 4.710 1.00 92.69 99 PRO A C 1
ATOM 791 O O . PRO A 1 99 ? -5.883 -3.039 3.925 1.00 92.69 99 PRO A O 1
ATOM 794 N N . SER A 1 100 ? -4.397 -3.691 5.485 1.00 91.62 100 SER A N 1
ATOM 795 C CA . SER A 1 100 ? -4.733 -5.107 5.451 1.00 91.62 100 SER A CA 1
ATOM 796 C C . SER A 1 100 ? -5.050 -5.628 6.844 1.00 91.62 100 SER A C 1
ATOM 798 O O . SER A 1 100 ? -4.365 -5.292 7.810 1.00 91.62 100 SER A O 1
ATOM 800 N N . PHE A 1 101 ? -6.065 -6.479 6.945 1.00 90.69 101 PHE A N 1
ATOM 801 C CA . PHE A 1 101 ? -6.453 -7.165 8.168 1.00 90.69 101 PHE A CA 1
ATOM 802 C C . PHE A 1 101 ? -6.231 -8.670 8.024 1.00 90.69 101 PHE A C 1
ATOM 804 O O . PHE A 1 101 ? -6.907 -9.333 7.233 1.00 90.69 101 PHE A O 1
ATOM 811 N N . ASP A 1 102 ? -5.288 -9.195 8.804 1.00 88.12 102 ASP A N 1
ATOM 812 C CA . ASP A 1 102 ? -5.102 -10.626 9.016 1.00 88.12 102 ASP A CA 1
ATOM 813 C C . ASP A 1 102 ? -6.089 -11.078 10.088 1.00 88.12 102 ASP A C 1
ATOM 815 O O . ASP A 1 102 ? -5.891 -10.831 11.281 1.00 88.12 102 ASP A O 1
ATOM 819 N N . VAL A 1 103 ? -7.157 -11.736 9.636 1.00 84.12 103 VAL A N 1
ATOM 820 C CA . VAL A 1 103 ? -8.257 -12.183 10.494 1.00 84.12 103 VAL A CA 1
ATOM 821 C C . VAL A 1 103 ? -7.742 -13.147 11.559 1.00 84.12 103 VAL A C 1
ATOM 823 O O . VAL A 1 103 ? -8.103 -13.029 12.724 1.00 84.12 103 VAL A O 1
ATOM 826 N N . PHE A 1 104 ? -6.857 -14.074 11.180 1.00 82.44 104 PHE A N 1
ATOM 827 C CA . PHE A 1 104 ? -6.368 -15.122 12.075 1.00 82.44 104 PHE A CA 1
ATOM 828 C C . PHE A 1 104 ? -5.506 -14.551 13.203 1.00 82.44 104 PHE A C 1
ATOM 830 O O . PHE A 1 104 ? -5.662 -14.937 14.357 1.00 82.44 104 PHE A O 1
ATOM 837 N N . ASN A 1 105 ? -4.605 -13.625 12.871 1.00 83.81 105 ASN A N 1
ATOM 838 C CA . ASN A 1 105 ? -3.730 -12.988 13.856 1.00 83.81 105 ASN A CA 1
ATOM 839 C C . ASN A 1 105 ? -4.359 -11.755 14.520 1.00 83.81 105 ASN A C 1
ATOM 841 O O . ASN A 1 105 ? -3.694 -11.111 15.330 1.00 83.81 105 ASN A O 1
ATOM 845 N N . ASN A 1 106 ? -5.599 -11.411 14.155 1.00 80.56 106 ASN A N 1
ATOM 846 C CA . ASN A 1 106 ? -6.294 -10.197 14.567 1.00 80.56 106 ASN A CA 1
ATOM 847 C C . ASN A 1 106 ? -5.417 -8.940 14.424 1.00 80.56 106 ASN A C 1
ATOM 849 O O . ASN A 1 106 ? -5.303 -8.115 15.330 1.00 80.56 106 ASN A O 1
ATOM 853 N N . LYS A 1 107 ? -4.720 -8.841 13.288 1.00 85.75 107 LYS A N 1
ATOM 854 C CA . LYS A 1 107 ? -3.661 -7.855 13.082 1.00 85.75 107 LYS A CA 1
ATOM 855 C C . LYS A 1 107 ? -3.979 -6.974 11.892 1.00 85.75 107 LYS A C 1
ATOM 857 O O . LYS A 1 107 ? -4.168 -7.471 10.785 1.00 85.75 107 LYS A O 1
ATOM 862 N N . ILE A 1 108 ? -3.950 -5.664 12.114 1.00 87.00 108 ILE A N 1
ATOM 863 C CA . ILE A 1 108 ? -4.022 -4.680 11.038 1.00 87.00 108 ILE A CA 1
ATOM 864 C C . ILE A 1 108 ? -2.613 -4.186 10.709 1.00 87.00 108 ILE A C 1
ATOM 866 O O . ILE A 1 108 ? -1.813 -3.892 11.598 1.00 87.00 108 ILE A O 1
ATOM 870 N N . THR A 1 109 ? -2.295 -4.102 9.422 1.00 89.69 109 THR A N 1
ATOM 871 C CA . THR A 1 109 ? -1.029 -3.560 8.925 1.00 89.69 109 THR A CA 1
ATOM 872 C C . THR A 1 109 ? -1.267 -2.552 7.820 1.00 89.69 109 THR A C 1
ATOM 874 O O . THR A 1 109 ? -2.224 -2.677 7.065 1.00 89.69 109 THR A O 1
ATOM 877 N N . LEU A 1 110 ? -0.378 -1.563 7.721 1.00 94.81 110 LEU A N 1
ATOM 878 C CA . LEU A 1 110 ? -0.375 -0.553 6.660 1.00 94.81 110 LEU A CA 1
ATOM 879 C C . LEU A 1 110 ? 0.981 -0.580 5.927 1.00 94.81 110 LEU A C 1
ATOM 881 O O . LEU A 1 110 ? 1.831 0.289 6.147 1.00 94.81 110 LEU A O 1
ATOM 885 N N . PRO A 1 111 ? 1.265 -1.621 5.131 1.00 96.12 111 PRO A N 1
ATOM 886 C CA . PRO A 1 111 ? 2.416 -1.644 4.240 1.00 96.12 111 PRO A CA 1
ATOM 887 C C . PRO A 1 111 ? 2.331 -0.568 3.147 1.00 96.12 111 PRO A C 1
ATOM 889 O O . PRO A 1 111 ? 1.261 -0.241 2.638 1.00 96.12 111 PRO A O 1
ATOM 892 N N . LEU A 1 112 ? 3.501 -0.054 2.764 1.00 98.06 112 LEU A N 1
ATOM 893 C CA . LEU A 1 112 ? 3.708 0.759 1.569 1.00 98.06 112 LEU A CA 1
ATOM 894 C C . LEU A 1 112 ? 4.357 -0.117 0.498 1.00 98.06 112 LEU A C 1
ATOM 896 O O . LEU A 1 112 ? 5.478 -0.614 0.683 1.00 98.06 112 LEU A O 1
ATOM 900 N N . HIS A 1 113 ? 3.655 -0.291 -0.612 1.00 98.19 113 HIS A N 1
ATOM 901 C CA . HIS A 1 113 ? 4.057 -1.120 -1.735 1.00 98.19 113 HIS A CA 1
ATOM 902 C C . HIS A 1 113 ? 4.676 -0.280 -2.853 1.00 98.19 113 HIS A C 1
ATOM 904 O O . HIS A 1 113 ? 4.279 0.853 -3.093 1.00 98.19 113 HIS A O 1
ATOM 910 N N . TYR A 1 114 ? 5.662 -0.866 -3.526 1.00 98.06 114 TYR A N 1
ATOM 911 C CA . TYR A 1 114 ? 6.159 -0.473 -4.838 1.00 98.06 114 TYR A CA 1
ATOM 912 C C . TYR A 1 114 ? 6.184 -1.740 -5.690 1.00 98.06 114 TYR A C 1
ATOM 914 O O . TYR A 1 114 ? 7.062 -2.607 -5.540 1.00 98.06 114 TYR A O 1
ATOM 922 N N . GLU A 1 115 ? 5.205 -1.842 -6.574 1.00 97.44 115 GLU A N 1
ATOM 923 C CA . GLU A 1 115 ? 4.917 -3.021 -7.381 1.00 97.44 115 GLU A CA 1
ATOM 924 C C . GLU A 1 115 ? 4.957 -2.704 -8.865 1.00 97.44 115 GLU A C 1
ATOM 926 O O . GLU A 1 115 ? 4.909 -1.543 -9.258 1.00 97.44 115 GLU A O 1
ATOM 931 N N . THR A 1 116 ? 5.025 -3.741 -9.701 1.00 97.25 116 THR A N 1
ATOM 932 C CA . THR A 1 116 ? 4.736 -3.555 -11.122 1.00 97.25 116 THR A CA 1
ATOM 933 C C . THR A 1 116 ? 3.244 -3.309 -11.316 1.00 97.25 116 THR A C 1
ATOM 935 O O . THR A 1 116 ? 2.422 -3.773 -10.521 1.00 97.25 116 THR A O 1
ATOM 938 N N . ARG A 1 117 ? 2.881 -2.656 -12.419 1.00 96.06 117 ARG A N 1
ATOM 939 C CA . ARG A 1 117 ? 1.487 -2.426 -12.809 1.00 96.06 117 ARG A CA 1
ATOM 940 C C . ARG A 1 117 ? 1.158 -3.173 -14.109 1.00 96.06 117 ARG A C 1
ATOM 942 O O . ARG A 1 117 ? 1.625 -2.726 -15.145 1.00 96.06 117 ARG A O 1
ATOM 949 N N . PRO A 1 118 ? 0.367 -4.266 -14.117 1.00 95.31 118 PRO A N 1
ATOM 950 C CA . PRO A 1 118 ? -0.192 -4.976 -12.967 1.00 95.31 118 PRO A CA 1
ATOM 951 C C . PRO A 1 118 ? 0.880 -5.721 -12.160 1.00 95.31 118 PRO A C 1
ATOM 953 O O . PRO A 1 118 ? 2.017 -5.898 -12.607 1.00 95.31 118 PRO A O 1
ATOM 956 N N . TYR A 1 119 ? 0.498 -6.193 -10.971 1.00 95.56 119 TYR A N 1
ATOM 957 C CA . TYR A 1 119 ? 1.395 -6.937 -10.092 1.00 95.56 119 TYR A CA 1
ATOM 958 C C . TYR A 1 119 ? 1.909 -8.222 -10.755 1.00 95.56 119 TYR A C 1
ATOM 960 O O . TYR A 1 119 ? 1.137 -9.093 -11.165 1.00 95.56 119 TYR A O 1
ATOM 968 N N . ILE A 1 120 ? 3.232 -8.364 -10.800 1.00 95.69 120 ILE A N 1
ATOM 969 C CA . ILE A 1 120 ? 3.943 -9.556 -11.251 1.00 95.69 120 ILE A CA 1
ATOM 970 C C . ILE A 1 120 ? 4.859 -10.000 -10.101 1.00 95.69 120 ILE A C 1
ATOM 972 O O . ILE A 1 120 ? 5.707 -9.223 -9.655 1.00 95.69 120 ILE A O 1
ATOM 976 N N . PRO A 1 121 ? 4.751 -11.253 -9.618 1.00 94.06 121 PRO A N 1
ATOM 977 C CA . PRO A 1 121 ? 5.643 -11.762 -8.583 1.00 94.06 121 PRO A CA 1
ATOM 978 C C . PRO A 1 121 ? 7.114 -11.632 -8.986 1.00 94.06 121 PRO A C 1
ATOM 980 O O . PRO A 1 121 ? 7.479 -11.999 -10.103 1.00 94.06 121 PRO A O 1
ATOM 983 N N . LYS A 1 122 ? 7.976 -11.203 -8.055 1.00 94.06 122 LYS A N 1
ATOM 984 C CA . LYS A 1 122 ? 9.408 -10.937 -8.299 1.00 94.06 122 LYS A CA 1
ATOM 985 C C . LYS A 1 122 ? 10.119 -12.035 -9.098 1.00 94.06 122 LYS A C 1
ATOM 987 O O . LYS A 1 122 ? 10.865 -11.721 -10.017 1.00 94.06 122 LYS A O 1
ATOM 992 N N . ASN A 1 123 ? 9.897 -13.306 -8.757 1.00 94.31 123 ASN A N 1
ATOM 993 C CA . ASN A 1 123 ? 10.555 -14.420 -9.449 1.00 94.31 123 ASN A CA 1
ATOM 994 C C . ASN A 1 123 ? 10.116 -14.499 -10.917 1.00 94.31 123 ASN A C 1
ATOM 996 O O . ASN A 1 123 ? 10.963 -14.566 -11.799 1.00 94.31 123 ASN A O 1
ATOM 1000 N N . LYS A 1 124 ? 8.809 -14.367 -11.187 1.00 94.94 124 LYS A N 1
ATOM 1001 C CA . LYS A 1 124 ? 8.283 -14.331 -12.559 1.00 94.94 124 LYS A CA 1
ATOM 1002 C C . LYS A 1 124 ? 8.789 -13.116 -13.326 1.00 94.94 124 LYS A C 1
ATOM 1004 O O . LYS A 1 124 ? 9.150 -13.257 -14.486 1.00 94.94 124 LYS A O 1
ATOM 1009 N N . LEU A 1 125 ? 8.827 -11.950 -12.682 1.00 95.25 125 LEU A N 1
ATOM 1010 C CA . LEU A 1 125 ? 9.339 -10.727 -13.292 1.00 95.25 125 LEU A CA 1
ATOM 1011 C C . LEU A 1 125 ? 10.817 -10.873 -13.673 1.00 95.25 125 LEU A C 1
ATOM 1013 O O . LEU A 1 125 ? 11.219 -10.438 -14.737 1.00 95.25 125 LEU A O 1
ATOM 1017 N N . ARG A 1 126 ? 11.627 -11.513 -12.827 1.00 94.88 126 ARG A N 1
ATOM 1018 C CA . ARG A 1 126 ? 13.050 -11.736 -13.105 1.00 94.88 126 ARG A CA 1
ATOM 1019 C C . ARG A 1 126 ? 13.287 -12.791 -14.188 1.00 94.88 126 ARG A C 1
ATOM 1021 O O . ARG A 1 126 ? 14.213 -12.654 -14.972 1.00 94.88 126 ARG A O 1
ATOM 1028 N N . GLU A 1 127 ? 12.492 -13.857 -14.200 1.00 95.75 127 GLU A N 1
ATOM 1029 C CA . GLU A 1 127 ? 12.660 -14.983 -15.129 1.00 95.75 127 GLU A CA 1
ATOM 1030 C C . GLU A 1 127 ? 12.105 -14.702 -16.527 1.00 95.75 127 GLU A C 1
ATOM 1032 O O . GLU A 1 127 ? 12.599 -15.264 -17.500 1.00 95.75 127 GLU A O 1
ATOM 1037 N N . LYS A 1 128 ? 11.053 -13.881 -16.624 1.00 96.00 128 LYS A N 1
ATOM 1038 C CA . LYS A 1 128 ? 10.288 -13.678 -17.861 1.00 96.00 128 LYS A CA 1
ATOM 1039 C C . LYS A 1 128 ? 10.391 -12.272 -18.434 1.00 96.00 128 LYS A C 1
ATOM 1041 O O . LYS A 1 128 ? 9.629 -11.948 -19.331 1.00 96.00 128 LYS A O 1
ATOM 1046 N N . THR A 1 129 ? 11.287 -11.436 -17.938 1.00 96.38 129 THR A N 1
ATOM 1047 C CA . THR A 1 129 ? 11.559 -10.115 -18.514 1.00 96.38 129 THR A CA 1
ATOM 1048 C C . THR A 1 129 ? 12.961 -10.139 -19.096 1.00 96.38 129 THR A C 1
ATOM 1050 O O . THR A 1 129 ? 13.852 -10.796 -18.554 1.00 96.38 129 THR A O 1
ATOM 1053 N N . ASN A 1 130 ? 13.175 -9.428 -20.201 1.00 94.38 130 ASN A N 1
ATOM 1054 C CA . ASN A 1 130 ? 14.529 -9.252 -20.709 1.00 94.38 130 ASN A CA 1
ATOM 1055 C C . ASN A 1 130 ? 15.401 -8.518 -19.659 1.00 94.38 130 ASN A C 1
ATOM 1057 O O . ASN A 1 130 ? 14.895 -7.762 -18.829 1.00 94.38 130 ASN A O 1
ATOM 1061 N N . THR A 1 131 ? 16.709 -8.776 -19.652 1.00 94.81 131 THR A N 1
ATOM 1062 C CA . THR A 1 131 ? 17.587 -8.275 -18.582 1.00 94.81 131 THR A CA 1
ATOM 1063 C C . THR A 1 131 ? 17.622 -6.749 -18.508 1.00 94.81 131 THR A C 1
ATOM 1065 O O . THR A 1 131 ? 17.614 -6.209 -17.410 1.00 94.81 131 THR A O 1
ATOM 1068 N N . GLU A 1 132 ? 17.625 -6.057 -19.645 1.00 95.50 132 GLU A N 1
ATOM 1069 C CA . GLU A 1 132 ? 17.717 -4.595 -19.697 1.00 95.50 132 GLU A CA 1
ATOM 1070 C C . GLU A 1 132 ? 16.478 -3.918 -19.090 1.00 95.50 132 GLU A C 1
ATOM 1072 O O . GLU A 1 132 ? 16.613 -3.121 -18.162 1.00 95.50 132 GLU A O 1
ATOM 1077 N N . ASP A 1 133 ? 15.279 -4.319 -19.521 1.00 95.56 133 ASP A N 1
ATOM 1078 C CA . ASP A 1 133 ? 13.996 -3.837 -18.992 1.00 95.56 133 ASP A CA 1
ATOM 1079 C C . ASP A 1 133 ? 13.889 -4.092 -17.476 1.00 95.56 133 ASP A C 1
ATOM 1081 O O . ASP A 1 133 ? 13.455 -3.231 -16.704 1.00 95.56 133 ASP A O 1
ATOM 1085 N N . TYR A 1 134 ? 14.292 -5.290 -17.029 1.00 96.62 134 TYR A N 1
ATOM 1086 C CA . TYR A 1 134 ? 14.266 -5.653 -15.612 1.00 96.62 134 TYR A CA 1
ATOM 1087 C C . TYR A 1 134 ? 15.202 -4.765 -14.785 1.00 96.62 134 TYR A C 1
ATOM 1089 O O . TYR A 1 134 ? 14.812 -4.296 -13.711 1.00 96.62 134 TYR A O 1
ATOM 1097 N N . GLU A 1 135 ? 16.421 -4.528 -15.276 1.00 97.50 135 GLU A N 1
ATOM 1098 C CA . GLU A 1 135 ? 17.399 -3.680 -14.599 1.00 97.50 135 GLU A CA 1
ATOM 1099 C C . GLU A 1 135 ? 16.949 -2.210 -14.566 1.00 97.50 135 GLU A C 1
ATOM 1101 O O . GLU A 1 135 ? 17.080 -1.551 -13.534 1.00 97.50 135 GLU A O 1
ATOM 1106 N N . GLU A 1 136 ? 16.345 -1.682 -15.634 1.00 96.81 136 GLU A N 1
ATOM 1107 C CA . GLU A 1 136 ? 15.820 -0.309 -15.628 1.00 96.81 136 GLU A CA 1
ATOM 1108 C C . GLU A 1 136 ? 14.716 -0.138 -14.569 1.00 96.81 136 GLU A C 1
ATOM 1110 O O . GLU A 1 136 ? 14.758 0.786 -13.746 1.00 96.81 136 GLU A O 1
ATOM 1115 N N . TYR A 1 137 ? 13.766 -1.079 -14.531 1.00 97.31 137 TYR A N 1
ATOM 1116 C CA . TYR A 1 137 ? 12.693 -1.098 -13.541 1.00 97.31 137 TYR A CA 1
ATOM 1117 C C . TYR A 1 137 ? 13.229 -1.213 -12.108 1.00 97.31 137 TYR A C 1
ATOM 1119 O O . TYR A 1 137 ? 12.859 -0.421 -11.232 1.00 97.31 137 TYR A O 1
ATOM 1127 N N . ILE A 1 138 ? 14.118 -2.178 -11.840 1.00 96.69 138 ILE A N 1
ATOM 1128 C CA . ILE A 1 138 ? 14.601 -2.414 -10.476 1.00 96.69 138 ILE A CA 1
ATOM 1129 C C . ILE A 1 138 ? 15.466 -1.254 -9.975 1.00 96.69 138 ILE A C 1
ATOM 1131 O O . ILE A 1 138 ? 15.405 -0.925 -8.788 1.00 96.69 138 ILE A O 1
ATOM 1135 N N . ASN A 1 139 ? 16.212 -0.587 -10.861 1.00 97.38 139 ASN A N 1
ATOM 1136 C CA . ASN A 1 139 ? 17.008 0.587 -10.517 1.00 97.38 139 ASN A CA 1
ATOM 1137 C C . ASN A 1 139 ? 16.124 1.770 -10.114 1.00 97.38 139 ASN A C 1
ATOM 1139 O O . ASN A 1 139 ? 16.366 2.363 -9.059 1.00 97.38 139 ASN A O 1
ATOM 1143 N N . LYS A 1 140 ? 15.050 2.067 -10.864 1.00 96.69 140 LYS A N 1
ATOM 1144 C CA . LYS A 1 140 ? 14.079 3.102 -10.462 1.00 96.69 140 LYS A CA 1
ATOM 1145 C C . LYS A 1 140 ? 13.411 2.747 -9.135 1.00 96.69 140 LYS A C 1
ATOM 1147 O O . LYS A 1 140 ? 13.393 3.584 -8.234 1.00 96.69 140 LYS A O 1
ATOM 1152 N N . ARG A 1 141 ? 12.948 1.503 -8.959 1.00 96.81 141 ARG A N 1
ATOM 1153 C CA . ARG A 1 141 ? 12.380 1.036 -7.681 1.00 96.81 141 ARG A CA 1
ATOM 1154 C C . ARG A 1 141 ? 13.346 1.249 -6.515 1.00 96.81 141 ARG A C 1
ATOM 1156 O O . ARG A 1 141 ? 12.943 1.727 -5.456 1.00 96.81 141 ARG A O 1
ATOM 1163 N N . ASN A 1 142 ? 14.610 0.862 -6.681 1.00 97.50 142 ASN A N 1
ATOM 1164 C CA . ASN A 1 142 ? 15.615 0.966 -5.626 1.00 97.50 142 ASN A CA 1
ATOM 1165 C C . ASN A 1 142 ? 15.950 2.422 -5.295 1.00 97.50 142 ASN A C 1
ATOM 1167 O O . ASN A 1 142 ? 16.095 2.739 -4.116 1.00 97.50 142 ASN A O 1
ATOM 1171 N N . LEU A 1 143 ? 16.006 3.301 -6.297 1.00 97.69 143 LEU A N 1
ATOM 1172 C CA . LEU A 1 143 ? 16.171 4.737 -6.085 1.00 97.69 143 LEU A CA 1
ATOM 1173 C C . LEU A 1 143 ? 15.032 5.299 -5.224 1.00 97.69 143 LEU A C 1
ATOM 1175 O O . LEU A 1 143 ? 15.298 5.872 -4.170 1.00 97.69 143 LEU A O 1
ATOM 1179 N N . ILE A 1 144 ? 13.775 5.069 -5.620 1.00 98.06 144 ILE A N 1
ATOM 1180 C CA . ILE A 1 144 ? 12.600 5.545 -4.870 1.00 98.06 144 ILE A CA 1
ATOM 1181 C C . ILE A 1 144 ? 12.596 4.986 -3.448 1.00 98.06 144 ILE A C 1
ATOM 1183 O O . ILE A 1 144 ? 12.407 5.726 -2.487 1.00 98.06 144 ILE A O 1
ATOM 1187 N N . LYS A 1 145 ? 12.885 3.692 -3.287 1.00 98.06 145 LYS A N 1
ATOM 1188 C CA . LYS A 1 145 ? 12.996 3.059 -1.971 1.00 98.06 145 LYS A CA 1
ATOM 1189 C C . LYS A 1 145 ? 14.037 3.750 -1.083 1.00 98.06 145 LYS A C 1
ATOM 1191 O O . LYS A 1 145 ? 13.749 3.990 0.085 1.00 98.06 145 LYS A O 1
ATOM 1196 N N . VAL A 1 146 ? 15.224 4.065 -1.606 1.00 98.12 146 VAL A N 1
ATOM 1197 C CA . VAL A 1 146 ? 16.281 4.755 -0.846 1.00 98.12 146 VAL A CA 1
ATOM 1198 C C . VAL A 1 146 ? 15.831 6.152 -0.417 1.00 98.12 146 VAL A C 1
ATOM 1200 O O . VAL A 1 146 ? 16.041 6.522 0.738 1.00 98.12 146 VAL A O 1
ATOM 1203 N N . LEU A 1 147 ? 15.179 6.905 -1.307 1.00 98.31 147 LEU A N 1
ATOM 1204 C CA . LEU A 1 147 ? 14.651 8.237 -0.993 1.00 98.31 147 LEU A CA 1
ATOM 1205 C C . LEU A 1 147 ? 13.573 8.173 0.099 1.00 98.31 147 LEU A C 1
ATOM 1207 O O . LEU A 1 147 ? 13.675 8.879 1.103 1.00 98.31 147 LEU A O 1
ATOM 1211 N N . VAL A 1 148 ? 12.614 7.252 -0.034 1.00 98.25 148 VAL A N 1
ATOM 1212 C CA . VAL A 1 148 ? 11.570 7.003 0.973 1.00 98.25 148 VAL A CA 1
ATOM 1213 C C . VAL A 1 148 ? 12.188 6.607 2.315 1.00 98.25 148 VAL A C 1
ATOM 1215 O O . VAL A 1 148 ? 11.809 7.142 3.354 1.00 98.25 148 VAL A O 1
ATOM 1218 N N . HIS A 1 149 ? 13.166 5.695 2.321 1.00 98.19 149 HIS A N 1
ATOM 1219 C CA . HIS A 1 149 ? 13.847 5.259 3.547 1.00 98.19 149 HIS A CA 1
ATOM 1220 C C . HIS A 1 149 ? 14.549 6.420 4.244 1.00 98.19 149 HIS A C 1
ATOM 1222 O O . HIS A 1 149 ? 14.423 6.551 5.459 1.00 98.19 149 HIS A O 1
ATOM 1228 N N . LYS A 1 150 ? 15.228 7.283 3.482 1.00 97.81 150 LYS A N 1
ATOM 1229 C CA . LYS A 1 150 ? 15.878 8.484 4.011 1.00 97.81 150 LYS A CA 1
ATOM 1230 C C . LYS A 1 150 ? 14.865 9.407 4.693 1.00 97.81 150 LYS A C 1
ATOM 1232 O O . LYS A 1 150 ? 15.081 9.778 5.842 1.00 97.81 150 LYS A O 1
ATOM 1237 N N . LYS A 1 151 ? 13.743 9.708 4.031 1.00 97.50 151 LYS A N 1
ATOM 1238 C CA . LYS A 1 151 ? 12.671 10.548 4.594 1.00 97.50 151 LYS A CA 1
ATOM 1239 C C . LYS A 1 151 ? 12.082 9.957 5.874 1.00 97.50 151 LYS A C 1
ATOM 1241 O O . LYS A 1 151 ? 11.946 10.667 6.864 1.00 97.50 151 LYS A O 1
ATOM 1246 N N . ILE A 1 152 ? 11.806 8.652 5.892 1.00 96.88 152 ILE A N 1
ATOM 1247 C CA . ILE A 1 152 ? 11.312 7.960 7.093 1.00 96.88 152 ILE A CA 1
ATOM 1248 C C . ILE A 1 152 ? 12.316 8.081 8.249 1.00 96.88 152 ILE A C 1
ATOM 1250 O O . ILE A 1 152 ? 11.923 8.369 9.377 1.00 96.88 152 ILE A O 1
ATOM 1254 N N . SER A 1 153 ? 13.611 7.886 7.983 1.00 95.31 153 SER A N 1
ATOM 1255 C CA . SER A 1 153 ? 14.652 8.027 9.007 1.00 95.31 153 SER A CA 1
ATOM 1256 C C . SER A 1 153 ? 14.773 9.456 9.543 1.00 95.31 153 SER A C 1
ATOM 1258 O O . SER A 1 153 ? 14.959 9.626 10.743 1.00 95.31 153 SER A O 1
ATOM 1260 N N . GLU A 1 154 ? 14.638 10.473 8.689 1.00 95.69 154 GLU A N 1
ATOM 1261 C CA . GLU A 1 154 ? 14.672 11.891 9.084 1.00 95.69 154 GLU A CA 1
ATOM 1262 C C . GLU A 1 154 ? 13.497 12.280 9.993 1.00 95.69 154 GLU A C 1
ATOM 1264 O O . GLU A 1 154 ? 13.664 13.102 10.891 1.00 95.69 154 GLU A O 1
ATOM 1269 N N . MET A 1 155 ? 12.323 11.671 9.797 1.00 93.94 155 MET A N 1
ATOM 1270 C CA . MET A 1 155 ? 11.139 11.930 10.624 1.00 93.94 155 MET A CA 1
ATOM 1271 C C . MET A 1 155 ? 11.256 11.398 12.054 1.00 93.94 155 MET A C 1
ATOM 1273 O O . MET A 1 155 ? 10.592 11.920 12.947 1.00 93.94 155 MET A O 1
ATOM 1277 N N . ASN A 1 156 ? 12.063 10.352 12.265 1.00 90.75 156 ASN A N 1
ATOM 1278 C CA . ASN A 1 156 ? 12.242 9.698 13.562 1.00 90.75 156 ASN A CA 1
ATOM 1279 C C . ASN A 1 156 ? 10.914 9.251 14.232 1.00 90.75 156 ASN A C 1
ATOM 1281 O O . ASN A 1 156 ? 10.786 9.282 15.455 1.00 90.75 156 ASN A O 1
ATOM 1285 N N . ASP A 1 157 ? 9.916 8.837 13.438 1.00 93.50 157 ASP A N 1
ATOM 1286 C CA . ASP A 1 157 ? 8.674 8.226 13.935 1.00 93.50 157 ASP A CA 1
ATOM 1287 C C . ASP A 1 157 ? 8.832 6.698 13.985 1.00 93.50 157 ASP A C 1
ATOM 1289 O O . ASP A 1 157 ? 8.883 6.028 12.954 1.00 93.50 157 ASP A O 1
ATOM 1293 N N . GLU A 1 158 ? 8.871 6.127 15.191 1.00 92.62 158 GLU A N 1
ATOM 1294 C CA . GLU A 1 158 ? 9.066 4.686 15.409 1.00 92.62 158 GLU A CA 1
ATOM 1295 C C . GLU A 1 158 ? 7.958 3.797 14.815 1.00 92.62 158 GLU A C 1
ATOM 1297 O O . GLU A 1 158 ? 8.146 2.579 14.663 1.00 92.62 158 GLU A O 1
ATOM 1302 N N . ARG A 1 159 ? 6.794 4.371 14.487 1.00 93.19 159 ARG A N 1
ATOM 1303 C CA . ARG A 1 159 ? 5.680 3.642 13.873 1.00 93.19 159 ARG A CA 1
ATOM 1304 C C . ARG A 1 159 ? 5.910 3.418 12.388 1.00 93.19 159 ARG A C 1
ATOM 1306 O O . ARG A 1 159 ? 5.444 2.401 11.883 1.00 93.19 159 ARG A O 1
ATOM 1313 N N . ILE A 1 160 ? 6.639 4.287 11.691 1.00 95.31 160 ILE A N 1
ATOM 1314 C CA . ILE A 1 160 ? 6.949 4.101 10.270 1.00 95.31 160 ILE A CA 1
ATOM 1315 C C . ILE A 1 160 ? 8.324 3.459 10.151 1.00 95.31 160 ILE A C 1
ATOM 1317 O O . ILE A 1 160 ? 9.324 4.010 10.599 1.00 95.31 160 ILE A O 1
ATOM 1321 N N . LYS A 1 161 ? 8.397 2.283 9.528 1.00 95.06 161 LYS A N 1
ATOM 1322 C CA . LYS A 1 161 ? 9.659 1.555 9.398 1.00 95.06 161 LYS A CA 1
ATOM 1323 C C . LYS A 1 161 ? 10.015 1.295 7.941 1.00 95.06 161 LYS A C 1
ATOM 1325 O O . LYS A 1 161 ? 9.175 0.786 7.188 1.00 95.06 161 LYS A O 1
ATOM 1330 N N . PRO A 1 162 ? 11.275 1.552 7.549 1.00 96.19 162 PRO A N 1
ATOM 1331 C CA . PRO A 1 162 ? 11.824 1.036 6.307 1.00 96.19 162 PRO A CA 1
ATOM 1332 C C . PRO A 1 162 ? 11.654 -0.483 6.235 1.00 96.19 162 PRO A C 1
ATOM 1334 O O . PRO A 1 162 ? 11.846 -1.194 7.225 1.00 96.19 162 PRO A O 1
ATOM 1337 N N . TYR A 1 163 ? 11.310 -0.997 5.057 1.00 95.25 163 TYR A N 1
ATOM 1338 C CA . TYR A 1 163 ? 11.154 -2.428 4.833 1.00 95.25 163 TYR A CA 1
ATOM 1339 C C . TYR A 1 163 ? 11.912 -2.879 3.583 1.00 95.25 163 TYR A C 1
ATOM 1341 O O . TYR A 1 163 ? 11.964 -2.196 2.560 1.00 95.25 163 TYR A O 1
ATOM 1349 N N . ASN A 1 164 ? 12.528 -4.057 3.663 1.00 91.94 164 ASN A N 1
ATOM 1350 C CA . ASN A 1 164 ? 13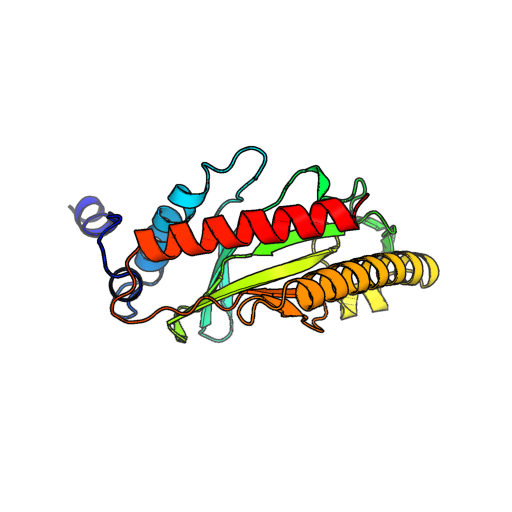.345 -4.632 2.592 1.00 91.94 164 ASN A CA 1
ATOM 1351 C C . ASN A 1 164 ? 12.603 -5.752 1.848 1.00 91.94 164 ASN A C 1
ATOM 1353 O O . ASN A 1 164 ? 13.186 -6.778 1.504 1.00 91.94 164 ASN A O 1
ATOM 1357 N N . GLY A 1 165 ? 11.309 -5.544 1.600 1.00 91.44 165 GLY A N 1
ATOM 1358 C CA . GLY A 1 165 ? 10.455 -6.482 0.884 1.00 91.44 165 GLY A CA 1
ATOM 1359 C C . GLY A 1 165 ? 10.705 -6.495 -0.625 1.00 91.44 165 GLY A C 1
ATOM 1360 O O . GLY A 1 165 ? 11.324 -5.593 -1.203 1.00 91.44 165 GLY A O 1
ATOM 1361 N N . SER A 1 166 ? 10.206 -7.550 -1.274 1.00 89.06 166 SER A N 1
ATOM 1362 C CA . SER A 1 166 ? 10.281 -7.705 -2.734 1.00 89.06 166 SER A CA 1
ATOM 1363 C C . SER A 1 166 ? 9.347 -6.745 -3.475 1.00 89.06 166 SER A C 1
ATOM 1365 O O . SER A 1 166 ? 9.741 -6.183 -4.490 1.00 89.06 166 SER A O 1
ATOM 1367 N N . ASN A 1 167 ? 8.158 -6.521 -2.925 1.00 92.25 167 ASN A N 1
ATOM 1368 C CA . ASN A 1 167 ? 7.150 -5.562 -3.369 1.00 92.25 167 ASN A CA 1
ATOM 1369 C C . ASN A 1 167 ? 6.925 -4.448 -2.341 1.00 92.25 167 ASN A C 1
ATOM 1371 O O . ASN A 1 167 ? 6.695 -3.308 -2.703 1.00 92.25 167 ASN A O 1
ATOM 1375 N N . GLN A 1 168 ? 7.087 -4.735 -1.058 1.00 96.00 168 GLN A N 1
ATOM 1376 C CA . GLN A 1 168 ? 6.929 -3.748 0.001 1.00 96.00 168 GLN A CA 1
ATOM 1377 C C . GLN A 1 168 ? 8.226 -2.965 0.264 1.00 96.00 168 GLN A C 1
ATOM 1379 O O . GLN A 1 168 ? 9.306 -3.560 0.354 1.00 96.00 168 GLN A O 1
ATOM 1384 N N . ILE A 1 169 ? 8.122 -1.645 0.434 1.00 97.62 169 ILE A N 1
ATOM 1385 C CA . ILE A 1 169 ? 9.261 -0.755 0.716 1.00 97.62 169 ILE A CA 1
ATOM 1386 C C . ILE A 1 169 ? 9.212 -0.117 2.108 1.00 97.62 169 ILE A C 1
ATOM 1388 O O . 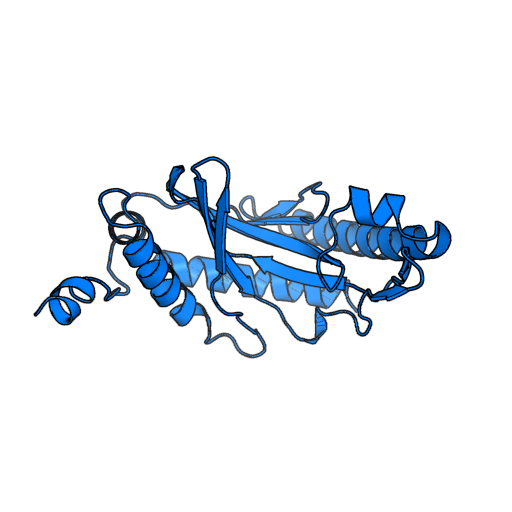ILE A 1 169 ? 10.261 0.222 2.645 1.00 97.62 169 ILE A O 1
ATOM 1392 N N . ALA A 1 170 ? 8.047 -0.007 2.741 1.00 97.38 170 ALA A N 1
ATOM 1393 C CA . ALA A 1 170 ? 7.930 0.425 4.134 1.00 97.38 170 ALA A CA 1
ATOM 1394 C C . ALA A 1 170 ? 6.695 -0.203 4.790 1.00 97.38 170 ALA A C 1
ATOM 1396 O O . ALA A 1 170 ? 5.907 -0.885 4.131 1.00 97.38 170 ALA A O 1
ATOM 1397 N N . TYR A 1 171 ? 6.526 -0.014 6.093 1.00 95.19 171 TYR A N 1
ATOM 1398 C CA . TYR A 1 171 ? 5.238 -0.236 6.744 1.00 95.19 171 TYR A CA 1
ATOM 1399 C C . TYR A 1 171 ? 5.021 0.722 7.896 1.00 95.19 171 TYR A C 1
ATOM 1401 O O . TYR A 1 171 ? 5.975 1.173 8.529 1.00 95.19 171 TYR A O 1
ATOM 1409 N N . VAL A 1 172 ? 3.751 0.953 8.200 1.00 94.81 172 VAL A N 1
ATOM 1410 C CA . VAL A 1 172 ? 3.323 1.630 9.415 1.00 94.81 172 VAL A CA 1
ATOM 1411 C C . VAL A 1 172 ? 2.802 0.596 10.405 1.00 94.81 172 VAL A C 1
ATOM 1413 O O . VAL A 1 172 ? 1.929 -0.222 10.094 1.00 94.81 172 VAL A O 1
ATOM 1416 N N . LYS A 1 173 ? 3.361 0.625 11.611 1.00 90.19 173 LYS A N 1
ATOM 1417 C CA . LYS A 1 173 ? 2.878 -0.108 12.773 1.00 90.19 173 LYS A CA 1
ATOM 1418 C C . LYS A 1 173 ? 1.674 0.636 13.343 1.00 90.19 173 LYS A C 1
ATOM 1420 O O . LYS A 1 173 ? 1.808 1.723 13.905 1.00 90.19 173 LYS A O 1
ATOM 1425 N N . ILE A 1 174 ? 0.504 0.028 13.195 1.00 87.06 174 ILE A N 1
ATOM 1426 C CA . ILE A 1 174 ? -0.723 0.474 13.843 1.00 87.06 174 ILE A CA 1
ATOM 1427 C C . ILE A 1 174 ? -0.951 -0.441 15.037 1.00 87.06 174 ILE A C 1
ATOM 1429 O O . ILE A 1 174 ? -1.269 -1.616 14.875 1.00 87.06 174 ILE A O 1
ATOM 1433 N N . ASP A 1 175 ? -0.701 0.096 16.226 1.00 82.94 175 ASP A N 1
ATOM 1434 C CA . ASP A 1 175 ? -0.982 -0.605 17.471 1.00 82.94 175 ASP A CA 1
ATOM 1435 C C . ASP A 1 175 ? -2.481 -0.496 17.752 1.00 82.94 175 ASP A C 1
ATOM 1437 O O . ASP A 1 175 ? -3.021 0.608 17.807 1.00 82.94 175 ASP A O 1
ATOM 1441 N N . VAL A 1 176 ? -3.132 -1.652 17.858 1.00 85.75 176 VAL A N 1
ATOM 1442 C CA . VAL A 1 176 ? -4.550 -1.798 18.184 1.00 85.75 176 VAL A CA 1
ATOM 1443 C C . VAL A 1 176 ? -4.632 -2.676 19.422 1.00 85.75 176 VAL A C 1
ATOM 1445 O O . VAL A 1 176 ? -4.031 -3.751 19.459 1.00 85.75 176 VAL A O 1
ATOM 1448 N N . ASP A 1 177 ? -5.380 -2.215 20.410 1.00 88.00 177 ASP A N 1
ATOM 1449 C CA . ASP A 1 177 ? -5.691 -2.935 21.641 1.00 88.00 177 ASP A CA 1
ATOM 1450 C C . ASP A 1 177 ? -7.213 -3.069 21.822 1.00 88.00 177 ASP A C 1
ATOM 1452 O O . ASP A 1 177 ? -8.006 -2.634 20.981 1.00 88.00 177 ASP A O 1
ATOM 1456 N N . GLU A 1 178 ? -7.640 -3.690 22.920 1.00 88.12 178 GLU A N 1
ATOM 1457 C CA . GLU A 1 178 ? -9.051 -3.872 23.266 1.00 88.12 178 GLU A CA 1
ATOM 1458 C C . GLU A 1 178 ? -9.817 -2.555 23.478 1.00 88.12 178 GLU A C 1
ATOM 1460 O O . GLU A 1 178 ? -11.047 -2.532 23.418 1.00 88.12 178 GLU A O 1
ATOM 1465 N N . ASN A 1 179 ? -9.110 -1.446 23.700 1.00 92.06 179 ASN A N 1
ATOM 1466 C CA . ASN A 1 179 ? -9.708 -0.139 23.939 1.00 92.06 179 ASN A CA 1
ATOM 1467 C C . ASN A 1 179 ? -9.813 0.707 22.672 1.00 92.06 179 ASN A C 1
ATOM 1469 O O . ASN A 1 179 ? -10.599 1.656 22.661 1.00 92.06 179 ASN A O 1
ATOM 1473 N N . THR A 1 180 ? -9.085 0.350 21.619 1.00 92.19 180 THR A N 1
ATOM 1474 C CA . THR A 1 180 ? -9.049 1.085 20.357 1.00 92.19 180 THR A CA 1
ATOM 1475 C C . THR A 1 180 ? -10.422 1.070 19.686 1.00 92.19 180 THR A C 1
ATOM 1477 O O . THR A 1 180 ? -10.973 0.008 19.373 1.00 92.19 180 THR A O 1
ATOM 1480 N N . THR A 1 181 ? -10.985 2.255 19.456 1.00 94.94 181 THR A N 1
ATOM 1481 C CA . THR A 1 181 ? -12.258 2.408 18.744 1.00 94.94 181 THR A CA 1
ATOM 1482 C C . THR A 1 181 ? -12.065 2.410 17.225 1.00 94.94 181 THR A C 1
ATOM 1484 O O . THR A 1 181 ? -10.948 2.522 16.706 1.00 94.94 181 THR A O 1
ATOM 1487 N N . VAL A 1 182 ? -13.163 2.279 16.480 1.00 93.75 182 VAL A N 1
ATOM 1488 C CA . VAL A 1 182 ? -13.164 2.438 15.019 1.00 93.75 182 VAL A CA 1
ATOM 1489 C C . VAL A 1 182 ? -12.707 3.845 14.613 1.00 93.75 182 VAL A C 1
ATOM 1491 O O . VAL A 1 182 ? -11.953 3.977 13.644 1.00 93.75 182 VAL A O 1
ATOM 1494 N N . GLU A 1 183 ? -13.110 4.878 15.353 1.00 94.69 183 GLU A N 1
ATOM 1495 C CA . GLU A 1 183 ? -12.700 6.266 15.117 1.00 94.69 183 GLU A CA 1
ATOM 1496 C C . GLU A 1 183 ? -11.200 6.472 15.345 1.00 94.69 183 GLU A C 1
ATOM 1498 O O . GLU A 1 183 ? -10.523 7.059 14.492 1.00 94.69 183 GLU A O 1
ATOM 1503 N N . ASP A 1 184 ? -10.658 5.935 16.446 1.00 94.19 184 ASP A N 1
ATOM 1504 C CA . ASP A 1 184 ? -9.223 5.996 16.759 1.00 94.19 184 ASP A CA 1
ATOM 1505 C C . ASP A 1 184 ? -8.403 5.393 15.618 1.00 94.19 184 ASP A C 1
ATOM 1507 O O . ASP A 1 184 ? -7.437 5.988 15.126 1.00 94.19 184 ASP A O 1
ATOM 1511 N N . PHE A 1 185 ? -8.830 4.218 15.149 1.00 93.12 185 PHE A N 1
ATOM 1512 C CA . PHE A 1 185 ? -8.196 3.529 14.038 1.00 93.12 185 PHE A CA 1
ATOM 1513 C C . PHE A 1 185 ? -8.233 4.361 12.756 1.00 93.12 185 PHE A C 1
ATOM 1515 O O . PHE A 1 185 ? -7.185 4.587 12.146 1.00 93.12 185 PHE A O 1
ATOM 1522 N N . LYS A 1 186 ? -9.410 4.853 12.347 1.00 92.00 186 LYS A N 1
ATOM 1523 C CA . LYS A 1 186 ? -9.547 5.674 11.133 1.00 92.00 186 LYS A CA 1
ATOM 1524 C C . LYS A 1 186 ? -8.692 6.930 11.213 1.00 92.00 186 LYS A C 1
ATOM 1526 O O . LYS A 1 186 ? -8.002 7.245 10.248 1.00 92.00 186 LYS A O 1
ATOM 1531 N N . THR A 1 187 ? -8.709 7.623 12.347 1.00 92.69 187 THR A N 1
ATOM 1532 C CA . THR A 1 187 ? -7.919 8.838 12.574 1.00 92.69 187 THR A CA 1
ATOM 1533 C C . THR A 1 187 ? -6.431 8.558 12.405 1.00 92.69 187 THR A C 1
ATOM 1535 O O . THR A 1 187 ? -5.733 9.277 11.684 1.00 92.69 187 THR A O 1
ATOM 1538 N N . LEU A 1 188 ? -5.946 7.465 12.997 1.00 92.19 188 LEU A N 1
ATOM 1539 C CA . LEU A 1 188 ? -4.547 7.072 12.900 1.00 92.19 188 LEU A CA 1
ATOM 1540 C C . LEU A 1 188 ? -4.161 6.662 11.471 1.00 92.19 188 LEU A C 1
ATOM 1542 O O . LEU A 1 188 ? -3.111 7.075 10.978 1.00 92.19 188 LEU A O 1
ATOM 1546 N N . VAL A 1 189 ? -5.016 5.906 10.777 1.00 92.44 189 VAL A N 1
ATOM 1547 C CA . VAL A 1 189 ? -4.795 5.534 9.373 1.00 92.44 189 VAL A CA 1
ATOM 1548 C C . VAL A 1 189 ? -4.766 6.770 8.473 1.00 92.44 189 VAL A C 1
ATOM 1550 O O . VAL A 1 189 ? -3.824 6.918 7.699 1.00 92.44 189 VAL A O 1
ATOM 1553 N N . LYS A 1 190 ? -5.727 7.695 8.608 1.00 93.44 190 LYS A N 1
ATOM 1554 C CA . LYS A 1 190 ? -5.766 8.954 7.842 1.00 93.44 190 LYS A CA 1
ATOM 1555 C C . LYS A 1 190 ? -4.494 9.778 8.052 1.00 93.44 190 LYS A C 1
ATOM 1557 O O . LYS A 1 190 ? -3.886 10.208 7.074 1.00 93.44 190 LYS A O 1
ATOM 1562 N N . LYS A 1 191 ? -4.040 9.926 9.303 1.00 94.19 191 LYS A N 1
ATOM 1563 C CA . LYS A 1 191 ? -2.773 10.603 9.630 1.00 94.19 191 LYS A CA 1
ATOM 1564 C C . LYS A 1 191 ? -1.597 10.000 8.858 1.00 94.19 191 LYS A C 1
ATOM 1566 O O . LYS A 1 191 ? -0.829 10.732 8.241 1.00 94.19 191 LYS A O 1
ATOM 1571 N N . TYR A 1 192 ? -1.448 8.676 8.884 1.00 95.25 192 TYR A N 1
ATOM 1572 C CA . TYR A 1 192 ? -0.315 8.023 8.228 1.00 95.25 192 TYR A CA 1
ATOM 1573 C C . TYR A 1 192 ? -0.428 7.968 6.704 1.00 95.25 192 TYR A C 1
ATOM 1575 O O . TYR A 1 192 ? 0.604 7.978 6.039 1.00 95.25 192 TYR A O 1
ATOM 1583 N N . ILE A 1 193 ? -1.640 7.979 6.142 1.00 95.06 193 ILE A N 1
ATOM 1584 C CA . ILE A 1 193 ? -1.841 8.167 4.699 1.00 95.06 193 ILE A CA 1
ATOM 1585 C C . ILE A 1 193 ? -1.306 9.527 4.261 1.00 95.06 193 ILE A C 1
ATOM 1587 O O . ILE A 1 193 ? -0.567 9.585 3.286 1.00 95.06 193 ILE A O 1
ATOM 1591 N N . LEU A 1 194 ? -1.633 10.601 4.985 1.00 95.06 194 LEU A N 1
ATOM 1592 C CA . LEU A 1 194 ? -1.162 11.951 4.658 1.00 95.06 194 LEU A CA 1
ATOM 1593 C C . LEU A 1 194 ? 0.365 12.060 4.759 1.00 95.06 194 LEU A C 1
ATOM 1595 O O . LEU A 1 194 ? 1.008 12.533 3.829 1.00 95.06 194 LEU A O 1
ATOM 1599 N N . ILE A 1 195 ? 0.954 11.527 5.832 1.00 96.25 195 ILE A N 1
ATOM 1600 C CA . ILE A 1 195 ? 2.415 11.500 5.998 1.00 96.25 195 ILE A CA 1
ATOM 1601 C C . ILE A 1 195 ? 3.090 10.738 4.852 1.00 96.25 195 ILE A C 1
ATOM 1603 O O . ILE A 1 195 ? 4.018 11.239 4.222 1.00 96.25 195 ILE A O 1
ATOM 1607 N N . LEU A 1 196 ? 2.643 9.509 4.579 1.00 96.69 196 LEU A N 1
ATOM 1608 C CA . LEU A 1 196 ? 3.233 8.707 3.510 1.00 96.69 196 LEU A CA 1
ATOM 1609 C C . LEU A 1 196 ? 3.002 9.347 2.144 1.00 96.69 196 LEU A C 1
ATOM 1611 O O . LEU A 1 196 ? 3.882 9.260 1.296 1.00 96.69 196 LEU A O 1
ATOM 1615 N N . SER A 1 197 ? 1.865 10.015 1.947 1.00 96.56 197 SER A N 1
ATOM 1616 C CA . SER A 1 197 ? 1.578 10.756 0.727 1.00 96.56 197 SER A CA 1
ATOM 1617 C C . SER A 1 197 ? 2.636 11.815 0.454 1.00 96.56 197 SER A C 1
ATOM 1619 O O . SER A 1 197 ? 3.192 11.828 -0.637 1.00 96.56 197 SER A O 1
ATOM 1621 N N . GLU A 1 198 ? 2.939 12.671 1.430 1.00 96.25 198 GLU A N 1
ATOM 1622 C CA . GLU A 1 198 ? 3.956 13.719 1.282 1.00 96.25 198 GLU A CA 1
ATOM 1623 C C . GLU A 1 198 ? 5.341 13.128 0.986 1.00 96.25 198 GLU A C 1
ATOM 1625 O O . GLU A 1 198 ? 6.073 13.624 0.126 1.00 96.25 198 GLU A O 1
ATOM 1630 N N . ILE A 1 199 ? 5.694 12.024 1.654 1.00 97.31 199 ILE A N 1
ATOM 1631 C CA . ILE A 1 199 ? 6.953 11.318 1.394 1.00 97.31 199 ILE A CA 1
ATOM 1632 C C . ILE A 1 199 ? 6.998 10.813 -0.050 1.00 97.31 199 ILE A C 1
ATOM 1634 O O . ILE A 1 199 ? 7.993 11.054 -0.732 1.00 97.31 199 ILE A O 1
ATOM 1638 N N . ILE A 1 200 ? 5.955 10.114 -0.509 1.00 97.56 200 ILE A N 1
ATOM 1639 C CA . ILE A 1 200 ? 5.899 9.533 -1.856 1.00 97.56 200 ILE A CA 1
ATOM 1640 C C . ILE A 1 200 ? 5.970 10.636 -2.908 1.00 97.56 200 ILE A C 1
ATOM 1642 O O . ILE A 1 200 ? 6.815 10.545 -3.795 1.00 97.56 200 ILE A O 1
ATOM 1646 N N . ASP A 1 201 ? 5.145 11.678 -2.773 1.00 97.12 201 ASP A N 1
ATOM 1647 C CA . ASP A 1 201 ? 5.103 12.808 -3.705 1.00 97.12 201 ASP A CA 1
ATOM 1648 C C . ASP A 1 201 ? 6.504 13.433 -3.845 1.00 97.12 201 ASP A C 1
ATOM 1650 O O . ASP A 1 201 ? 7.043 13.490 -4.948 1.00 97.12 201 ASP A O 1
ATOM 1654 N N . SER A 1 202 ? 7.179 13.734 -2.727 1.00 96.94 202 SER A N 1
ATOM 1655 C CA . SER A 1 202 ? 8.537 14.309 -2.746 1.00 96.94 202 SER A CA 1
ATOM 1656 C C . SER A 1 202 ? 9.632 13.393 -3.312 1.00 96.94 202 SER A C 1
ATOM 1658 O O . SER A 1 202 ? 10.729 13.855 -3.616 1.00 96.94 202 SER A O 1
ATOM 1660 N N . CYS A 1 203 ? 9.387 12.082 -3.389 1.00 97.06 203 CYS A N 1
ATOM 1661 C CA . CYS A 1 203 ? 10.341 11.117 -3.938 1.00 97.06 203 CYS A CA 1
ATOM 1662 C C . CYS A 1 203 ? 10.103 10.839 -5.428 1.00 97.06 203 CYS A C 1
ATOM 1664 O O . CYS A 1 203 ? 10.969 10.236 -6.067 1.00 97.06 203 CYS A O 1
ATOM 1666 N N . LEU A 1 204 ? 8.929 11.201 -5.952 1.00 94.12 204 LEU A N 1
ATOM 1667 C CA . LEU A 1 204 ? 8.552 11.020 -7.353 1.00 94.12 204 LEU A CA 1
ATOM 1668 C C . LEU A 1 204 ? 8.835 12.255 -8.222 1.00 94.12 204 LEU A C 1
ATOM 1670 O O . LEU A 1 204 ? 8.961 12.070 -9.434 1.00 94.12 204 LEU A O 1
ATOM 1674 N N . GLU A 1 205 ? 8.959 13.443 -7.617 1.00 75.56 205 GLU A N 1
ATOM 1675 C CA . GLU A 1 205 ? 9.498 14.678 -8.230 1.00 75.56 205 GLU A CA 1
ATOM 1676 C C . GLU A 1 205 ? 10.908 14.488 -8.823 1.00 75.56 205 GLU A C 1
ATOM 1678 O O . GLU A 1 205 ? 11.142 15.007 -9.940 1.00 75.56 205 GLU A O 1
#

Foldseek 3Di:
DVVVVVCPLLDADQQAAPLVCQDPVDDPVSSQSNVQVLVVVLCPDPQKDKAHWDWDDDPNWIKIKIWIAGPLQQFPDDWDQDPQATQAALSQWHWTWMFMAGSVVRDTKTFTWIAGHVHDPLVRNCVRYDPVRSVRNVVSVVQLLVQLQVLQVVVPDPQKAADPDPTTGIIGHDDHDRNQGSNNSSVVVSVVSVVVVVSNVVSSD

pLDDT: mean 90.41, std 9.4, range [54.62, 98.5]

Radius of gyration: 18.56 Å; chains: 1; bounding box: 54×37×51 Å